Protein AF-A0A920QDS4-F1 (afdb_monomer_lite)

Foldseek 3Di:
DPPDPVVVVCVLLPLPNQFNLLLVLQLLLCLLQVAGLWNPSPDPDDPTDDRLCVVVSNVLSNVCSVVPNDPVVSNCCNCVDPLQVFAQDDDPVVCVVCVPCSVSPGHGDADDALLVLLLVLLVVQVLEDADPDDAAAQEDADPPLPVPDDPPDDRDHDDDSNNRYRSVRHDADQQGGGPSNVLQQDDRNVDDDPDTDGDDDVVNVVCCQDDDSSVVSHPPSHPDPPPDPDDDD

Secondary structure (DSSP, 8-state):
----HHHHHHHHT-TT-HHHHHHHHHHHHHHHHSS-SSS--S--STTPPPPSSHHHHHHHHHHHHHTTT-HHHHHHHHHTSTTTTS-----HHHHHH-TT-TT--S----PPPHHHHHHHHHHHTT--B---SS--B-----TTTTGGG-SS-------GGGGGB-GGGB---SS---HHHHHTTPPPTTS--SS------HHHHHHHHSSSHHHHT-TTTS-----------

Sequence (233 aa):
MKMNRLALAHWLVDRRHPLTARVVVNRLWEQVFGLGIVESSENLGVQTDWPSHPELLDWLAVGFVEHGWNIKRLLKKMVMSATYRQTASVDSDRLIRDPKNQLLSRGPRVRLPAEMIRDQALAVSGLLVEKIGGPSMWVYQPAGLWKEGEKRGTFVQDHGEKLYRRSLYSRIRRTVAHPSMLLFDTPSREVCVVKRSQTNTPLQAFGINERSDICRSGKEVCGTNDGQWGDAG

Structure (mmCIF, N/CA/C/O backbone):
data_AF-A0A920QDS4-F1
#
_entry.id   AF-A0A920QDS4-F1
#
loop_
_atom_site.group_PDB
_atom_site.id
_atom_site.type_symbol
_atom_site.label_atom_id
_atom_site.label_alt_id
_atom_site.label_comp_id
_atom_site.label_asym_id
_atom_site.label_entity_id
_atom_site.label_seq_id
_atom_site.pdbx_PDB_ins_code
_atom_site.Cartn_x
_atom_site.Cartn_y
_atom_site.Cartn_z
_atom_site.occupancy
_atom_site.B_iso_or_equiv
_atom_site.auth_seq_id
_atom_site.auth_comp_id
_atom_site.auth_asym_id
_atom_site.auth_atom_id
_atom_site.pdbx_PDB_model_num
ATOM 1 N N . MET A 1 1 ? 21.615 25.688 -16.362 1.00 56.91 1 MET A N 1
ATOM 2 C CA . MET A 1 1 ? 20.316 25.677 -15.648 1.00 56.91 1 MET A CA 1
ATOM 3 C C . MET A 1 1 ? 20.573 26.101 -14.208 1.00 56.91 1 MET A C 1
ATOM 5 O O . MET A 1 1 ? 21.507 25.579 -13.613 1.00 56.91 1 MET A O 1
ATOM 9 N N . LYS A 1 2 ? 19.845 27.083 -13.663 1.00 71.88 2 LYS A N 1
ATOM 10 C CA . LYS A 1 2 ? 20.062 27.533 -12.276 1.00 71.88 2 LYS A CA 1
ATOM 11 C C . LYS A 1 2 ? 19.604 26.413 -11.335 1.00 71.88 2 LYS A C 1
ATOM 13 O O . LYS A 1 2 ? 18.468 25.964 -11.451 1.00 71.88 2 LYS A O 1
ATOM 18 N N . MET A 1 3 ? 20.488 25.936 -10.462 1.00 79.50 3 MET A N 1
ATOM 19 C CA . MET A 1 3 ? 20.246 24.764 -9.615 1.00 79.50 3 MET A CA 1
ATOM 20 C C . MET A 1 3 ? 19.286 25.121 -8.471 1.00 79.50 3 MET A C 1
ATOM 22 O O . MET A 1 3 ? 19.694 25.477 -7.371 1.00 79.50 3 MET A O 1
ATOM 26 N N . ASN A 1 4 ? 17.988 25.106 -8.770 1.00 91.06 4 ASN A N 1
ATOM 27 C CA . ASN A 1 4 ? 16.909 25.403 -7.835 1.00 91.06 4 ASN A CA 1
ATOM 28 C C . ASN A 1 4 ? 15.971 24.190 -7.683 1.00 91.06 4 ASN A C 1
ATOM 30 O O . ASN A 1 4 ? 16.036 23.227 -8.447 1.00 91.06 4 ASN A O 1
ATOM 34 N N . ARG A 1 5 ? 15.079 24.230 -6.684 1.00 89.31 5 ARG A N 1
ATOM 35 C CA . ARG A 1 5 ? 14.137 23.126 -6.404 1.00 89.31 5 ARG A CA 1
ATOM 36 C C . ARG A 1 5 ? 13.252 22.779 -7.607 1.00 89.31 5 ARG A C 1
ATOM 38 O O . ARG A 1 5 ? 12.914 21.617 -7.797 1.00 89.31 5 ARG A O 1
ATOM 45 N N . LEU A 1 6 ? 12.916 23.774 -8.428 1.00 90.00 6 LEU A N 1
ATOM 46 C CA . LEU A 1 6 ? 12.113 23.592 -9.635 1.00 90.00 6 LEU A CA 1
ATOM 47 C C . LEU A 1 6 ? 12.883 22.827 -10.725 1.00 90.00 6 LEU A C 1
ATOM 49 O O . LEU A 1 6 ? 12.334 21.917 -11.335 1.00 90.00 6 LEU A O 1
ATOM 53 N N . ALA A 1 7 ? 14.163 23.143 -10.929 1.00 89.00 7 ALA A N 1
ATOM 54 C CA . ALA A 1 7 ? 15.032 22.439 -11.866 1.00 89.00 7 ALA A CA 1
ATOM 55 C C . ALA A 1 7 ? 15.201 20.966 -11.482 1.00 89.00 7 ALA A C 1
ATOM 57 O O . ALA A 1 7 ? 15.097 20.097 -12.344 1.00 89.00 7 ALA A O 1
ATOM 58 N N . LEU A 1 8 ? 15.384 20.685 -10.187 1.00 88.19 8 LEU A N 1
ATOM 59 C CA . LEU A 1 8 ? 15.429 19.315 -9.675 1.00 88.19 8 LEU A CA 1
ATOM 60 C C . LEU A 1 8 ? 14.102 18.580 -9.905 1.00 88.19 8 LEU A C 1
ATOM 62 O O . LEU A 1 8 ? 14.112 17.434 -10.340 1.00 88.19 8 LEU A O 1
ATOM 66 N N . ALA A 1 9 ? 12.965 19.235 -9.647 1.00 87.44 9 ALA A N 1
ATOM 67 C CA . ALA A 1 9 ? 11.650 18.641 -9.872 1.00 87.44 9 ALA A CA 1
ATOM 68 C C . ALA A 1 9 ? 11.433 18.286 -11.350 1.00 87.44 9 ALA A C 1
ATOM 70 O O . ALA A 1 9 ? 11.004 17.173 -11.641 1.00 87.44 9 ALA A O 1
ATOM 71 N N . HIS A 1 10 ? 11.783 19.189 -12.273 1.00 87.06 10 HIS A N 1
ATOM 72 C CA . HIS A 1 10 ? 11.706 18.924 -13.712 1.00 87.06 10 HIS A CA 1
ATOM 73 C C . HIS A 1 10 ? 12.626 17.788 -14.147 1.00 87.06 10 HIS A C 1
ATOM 75 O O . HIS A 1 10 ? 12.189 16.929 -14.901 1.00 87.06 10 HIS A O 1
ATOM 81 N N . TRP A 1 11 ? 13.860 17.751 -13.641 1.00 88.00 11 TRP A N 1
ATOM 82 C CA . TRP A 1 11 ? 14.797 16.666 -13.924 1.00 88.00 11 TRP A CA 1
ATOM 83 C C . TRP A 1 11 ? 14.279 15.310 -13.422 1.00 88.00 11 TRP A C 1
ATOM 85 O O . TRP A 1 11 ? 14.377 14.310 -14.126 1.00 88.00 11 TRP A O 1
ATOM 95 N N . LEU A 1 12 ? 13.665 15.276 -12.236 1.00 86.19 12 LEU A N 1
ATOM 96 C CA . LEU A 1 12 ? 13.170 14.044 -11.620 1.00 86.19 12 LEU A CA 1
ATOM 97 C C . LEU A 1 12 ? 11.971 13.440 -12.367 1.00 86.19 12 LEU A C 1
ATOM 99 O O . LEU A 1 12 ? 11.804 12.223 -12.361 1.00 86.19 12 LEU A O 1
ATOM 103 N N . VAL A 1 13 ? 11.141 14.265 -13.011 1.00 85.25 13 VAL A N 1
ATOM 104 C CA . VAL A 1 13 ? 9.996 13.810 -13.828 1.00 85.25 13 VAL A CA 1
ATOM 105 C C . VAL A 1 13 ? 10.283 13.821 -15.331 1.00 85.25 13 VAL A C 1
ATOM 107 O O . VAL A 1 13 ? 9.375 13.586 -16.132 1.00 85.25 13 VAL A O 1
ATOM 110 N N . ASP A 1 14 ? 11.526 14.100 -15.727 1.00 86.06 14 ASP A N 1
ATOM 111 C CA . ASP A 1 14 ? 11.933 14.086 -17.127 1.00 86.06 14 ASP A CA 1
ATOM 112 C C . ASP A 1 14 ? 11.763 12.673 -17.701 1.00 86.06 14 ASP A C 1
ATOM 114 O O . ASP A 1 14 ? 12.062 11.671 -17.048 1.00 86.06 14 ASP A O 1
ATOM 118 N N . ARG A 1 15 ? 11.303 12.579 -18.951 1.00 81.81 15 ARG A N 1
ATOM 119 C CA . ARG A 1 15 ? 11.127 11.297 -19.649 1.00 81.81 15 ARG A CA 1
ATOM 120 C C . ARG A 1 15 ? 12.441 10.532 -19.811 1.00 81.81 15 ARG A C 1
ATOM 122 O O . ARG A 1 15 ? 12.421 9.318 -19.970 1.00 81.81 15 ARG A O 1
ATOM 129 N N . ARG A 1 16 ? 13.570 11.242 -19.789 1.00 81.69 16 ARG A N 1
ATOM 130 C CA . ARG A 1 16 ? 14.923 10.682 -19.863 1.00 81.69 16 ARG A CA 1
ATOM 131 C C . ARG A 1 16 ? 15.407 10.136 -18.522 1.00 81.69 16 ARG A C 1
ATOM 133 O O . ARG A 1 16 ? 16.431 9.460 -18.497 1.00 81.69 16 ARG A O 1
ATOM 140 N N . HIS A 1 17 ? 14.714 10.424 -17.419 1.00 84.25 17 HIS A N 1
ATOM 141 C CA . HIS A 1 17 ? 15.096 9.925 -16.107 1.00 84.25 17 HIS A CA 1
ATOM 142 C C . HIS A 1 17 ? 14.615 8.470 -15.920 1.00 84.25 17 HIS A C 1
ATOM 144 O O . HIS A 1 17 ? 13.407 8.219 -15.874 1.00 84.25 17 HIS A O 1
ATOM 150 N N . PRO A 1 18 ? 15.526 7.489 -15.770 1.00 77.81 18 PRO A N 1
ATOM 151 C CA . PRO A 1 18 ? 15.168 6.071 -15.860 1.00 77.81 18 PRO A CA 1
ATOM 152 C C . PRO A 1 18 ? 14.472 5.517 -14.607 1.00 77.81 18 PRO A C 1
ATOM 154 O O . PRO A 1 18 ? 13.777 4.507 -14.685 1.00 77.81 18 PRO A O 1
ATOM 157 N N . LEU A 1 19 ? 14.651 6.140 -13.436 1.00 86.31 19 LEU A N 1
ATOM 158 C CA . LEU A 1 19 ? 14.260 5.524 -12.160 1.00 86.31 19 LEU A CA 1
ATOM 159 C C . LEU A 1 19 ? 12.869 5.932 -11.675 1.00 86.31 19 LEU A C 1
ATOM 161 O O . LEU A 1 19 ? 12.138 5.093 -11.162 1.00 86.31 19 LEU A O 1
ATOM 165 N N . THR A 1 20 ? 12.463 7.191 -11.848 1.00 88.56 20 THR A N 1
ATOM 166 C CA . THR A 1 20 ? 11.230 7.720 -11.230 1.00 88.56 20 THR A CA 1
ATOM 167 C C . THR A 1 20 ? 9.993 6.935 -11.650 1.00 88.56 20 THR A C 1
ATOM 169 O O . THR A 1 20 ? 9.187 6.545 -10.806 1.00 88.56 20 THR A O 1
ATOM 172 N N . ALA A 1 21 ? 9.862 6.649 -12.946 1.00 90.69 21 ALA A N 1
ATOM 173 C CA . ALA A 1 21 ? 8.749 5.863 -13.460 1.00 90.69 21 ALA A CA 1
ATOM 174 C C . ALA A 1 21 ? 8.774 4.425 -12.921 1.00 90.69 21 ALA A C 1
ATOM 176 O O . ALA A 1 21 ? 7.749 3.941 -12.446 1.00 90.69 21 ALA A O 1
ATOM 177 N N . ARG A 1 22 ? 9.948 3.777 -12.910 1.00 91.75 22 ARG A N 1
ATOM 178 C CA . ARG A 1 22 ? 10.131 2.419 -12.368 1.00 91.75 22 ARG A CA 1
ATOM 179 C C . ARG A 1 22 ? 9.777 2.343 -10.882 1.00 91.75 22 ARG A C 1
ATOM 181 O O . ARG A 1 22 ? 9.069 1.428 -10.478 1.00 91.75 22 ARG A O 1
ATOM 188 N N . VAL A 1 23 ? 10.191 3.327 -10.080 1.00 90.50 23 VAL A N 1
ATOM 189 C CA . VAL A 1 23 ? 9.866 3.416 -8.643 1.00 90.50 23 VAL A CA 1
ATOM 190 C C . VAL A 1 23 ? 8.359 3.512 -8.431 1.00 90.50 23 VAL A C 1
ATOM 192 O O . VAL A 1 23 ? 7.800 2.773 -7.621 1.00 90.50 23 VAL A O 1
ATOM 195 N N . VAL A 1 24 ? 7.687 4.410 -9.157 1.00 91.50 24 VAL A N 1
ATOM 196 C CA . VAL A 1 24 ? 6.235 4.601 -9.021 1.00 91.50 24 VAL A CA 1
ATOM 197 C C . VAL A 1 24 ? 5.480 3.348 -9.461 1.00 91.50 24 VAL A C 1
ATOM 199 O O . VAL A 1 24 ? 4.584 2.899 -8.748 1.00 91.50 24 VAL A O 1
ATOM 202 N N . VAL A 1 25 ? 5.866 2.751 -10.590 1.00 93.94 25 VAL A N 1
ATOM 203 C CA . VAL A 1 25 ? 5.278 1.500 -11.082 1.00 93.94 25 VAL A CA 1
ATOM 204 C C . VAL A 1 25 ? 5.477 0.369 -10.079 1.00 93.94 25 VAL A C 1
ATOM 206 O O . VAL A 1 25 ? 4.504 -0.309 -9.769 1.00 93.94 25 VAL A O 1
ATOM 209 N N . ASN A 1 26 ? 6.684 0.191 -9.532 1.00 93.62 26 ASN A N 1
ATOM 210 C CA . ASN A 1 26 ? 6.965 -0.871 -8.565 1.00 93.62 26 ASN A CA 1
ATOM 211 C C . ASN A 1 26 ? 6.133 -0.714 -7.286 1.00 93.62 26 ASN A C 1
ATOM 213 O O . ASN A 1 26 ? 5.580 -1.691 -6.794 1.00 93.62 26 ASN A O 1
ATOM 217 N N . ARG A 1 27 ? 5.972 0.519 -6.786 1.00 91.25 27 ARG A N 1
ATOM 218 C CA . ARG A 1 27 ? 5.131 0.802 -5.609 1.00 91.25 27 ARG A CA 1
ATOM 219 C C . ARG A 1 27 ? 3.654 0.518 -5.864 1.00 91.25 27 ARG A C 1
ATOM 221 O O . ARG A 1 27 ? 2.994 -0.072 -5.018 1.00 91.25 27 ARG A O 1
ATOM 228 N N . LEU A 1 28 ? 3.130 0.929 -7.019 1.00 92.88 28 LEU A N 1
ATOM 229 C CA . LEU A 1 28 ? 1.740 0.640 -7.389 1.00 92.88 28 LEU A CA 1
ATOM 230 C C . LEU A 1 28 ? 1.527 -0.861 -7.612 1.00 92.88 28 LEU A C 1
ATOM 232 O O . LEU A 1 28 ? 0.497 -1.398 -7.219 1.00 92.88 28 LEU A O 1
ATOM 236 N N . TRP A 1 29 ? 2.513 -1.541 -8.196 1.00 93.50 29 TRP A N 1
ATOM 237 C CA . TRP A 1 29 ? 2.497 -2.987 -8.360 1.00 93.50 29 TRP A CA 1
ATOM 238 C C . TRP A 1 29 ? 2.474 -3.702 -7.007 1.00 93.50 29 TRP A C 1
ATOM 240 O O . TRP A 1 29 ? 1.603 -4.537 -6.786 1.00 93.50 29 TRP A O 1
ATOM 250 N N . GLU A 1 30 ? 3.352 -3.327 -6.073 1.00 91.31 30 GLU A N 1
ATOM 251 C CA . GLU A 1 30 ? 3.376 -3.865 -4.706 1.00 91.31 30 GLU A CA 1
ATOM 252 C C . GLU A 1 30 ? 2.034 -3.652 -3.991 1.00 91.31 30 GLU A C 1
ATOM 254 O O . GLU A 1 30 ? 1.541 -4.555 -3.328 1.00 91.31 30 GLU A O 1
ATOM 259 N N . GLN A 1 31 ? 1.381 -2.502 -4.174 1.00 89.62 31 GLN A N 1
ATOM 260 C CA . GLN A 1 31 ? 0.059 -2.249 -3.586 1.00 89.62 31 GLN A CA 1
ATOM 261 C C . GLN A 1 31 ? -1.047 -3.156 -4.145 1.00 89.62 31 GLN A C 1
ATOM 263 O O . GLN A 1 31 ? -1.989 -3.476 -3.424 1.00 89.62 31 GLN A O 1
ATOM 268 N N . VAL A 1 32 ? -0.957 -3.546 -5.419 1.00 91.12 32 VAL A N 1
ATOM 269 C CA . VAL A 1 32 ? -1.974 -4.364 -6.100 1.00 91.12 32 VAL A CA 1
ATOM 270 C C . VAL A 1 32 ? -1.713 -5.860 -5.912 1.00 91.12 32 VAL A C 1
ATOM 272 O O . VAL A 1 32 ? -2.652 -6.621 -5.686 1.00 91.12 32 VAL A O 1
ATOM 275 N N . PHE A 1 33 ? -0.452 -6.286 -5.997 1.00 90.56 33 PHE A N 1
ATOM 276 C CA . PHE A 1 33 ? -0.050 -7.694 -5.963 1.00 90.56 33 PHE A CA 1
ATOM 277 C C . PHE A 1 33 ? 0.530 -8.145 -4.612 1.00 90.56 33 PHE A C 1
ATOM 279 O O . PHE A 1 33 ? 0.692 -9.343 -4.392 1.00 90.56 33 PHE A O 1
ATOM 286 N N . GLY A 1 34 ? 0.832 -7.216 -3.700 1.00 87.88 34 GLY A N 1
ATOM 287 C CA . GLY A 1 34 ? 1.431 -7.461 -2.378 1.00 87.88 34 GLY A CA 1
ATOM 288 C C . GLY A 1 34 ? 2.949 -7.487 -2.367 1.00 87.88 34 GLY A C 1
ATOM 289 O O . GLY A 1 34 ? 3.568 -7.096 -1.381 1.00 87.88 34 GLY A O 1
ATOM 290 N N . LEU A 1 35 ? 3.542 -7.933 -3.471 1.00 89.06 35 LEU A N 1
ATOM 291 C CA . LEU A 1 35 ? 4.980 -7.982 -3.665 1.00 89.06 35 LEU A CA 1
ATOM 292 C C . LEU A 1 35 ? 5.348 -7.153 -4.893 1.00 89.06 35 LEU A C 1
ATOM 294 O O . LEU A 1 35 ? 4.737 -7.303 -5.951 1.00 89.06 35 LEU A O 1
ATOM 298 N N . GLY A 1 36 ? 6.327 -6.261 -4.740 1.00 89.44 36 GLY A N 1
ATOM 299 C CA . GLY A 1 36 ? 6.892 -5.506 -5.855 1.00 89.44 36 GLY A CA 1
ATOM 300 C C . GLY A 1 36 ? 7.599 -6.421 -6.858 1.00 89.44 36 GLY A C 1
ATOM 301 O O . GLY A 1 36 ? 8.052 -7.508 -6.510 1.00 89.44 36 GLY A O 1
ATOM 302 N N . ILE A 1 37 ? 7.736 -5.961 -8.104 1.00 90.44 37 ILE A N 1
ATOM 303 C CA . ILE A 1 37 ? 8.597 -6.621 -9.103 1.00 90.44 37 ILE A CA 1
ATOM 304 C C . ILE A 1 37 ? 10.050 -6.632 -8.603 1.00 90.44 37 ILE A C 1
ATOM 306 O O . ILE A 1 37 ? 10.768 -7.613 -8.803 1.00 90.44 37 ILE A O 1
ATOM 310 N N . VAL A 1 38 ? 10.442 -5.549 -7.927 1.00 89.81 38 VAL A N 1
ATOM 311 C CA . VAL A 1 38 ? 11.626 -5.444 -7.069 1.00 89.81 38 VAL A CA 1
ATOM 312 C C . VAL A 1 38 ? 11.146 -5.481 -5.616 1.00 89.81 38 VAL A C 1
ATOM 314 O O . VAL A 1 38 ? 10.325 -4.644 -5.227 1.00 89.81 38 VAL A O 1
ATOM 317 N N . GLU A 1 39 ? 11.635 -6.438 -4.823 1.00 83.38 39 GLU A N 1
ATOM 318 C CA . GLU A 1 39 ? 11.175 -6.674 -3.439 1.00 83.38 39 GLU A CA 1
ATOM 319 C C . GLU A 1 39 ? 11.493 -5.489 -2.505 1.00 83.38 39 GLU A C 1
ATOM 321 O O . GLU A 1 39 ? 10.684 -5.130 -1.642 1.00 83.38 39 GLU A O 1
ATOM 326 N N . SER A 1 40 ? 12.632 -4.830 -2.725 1.00 81.06 40 SER A N 1
ATOM 327 C CA . SER A 1 40 ? 13.094 -3.646 -1.998 1.00 81.06 40 SER A CA 1
ATOM 328 C C . SER A 1 40 ? 12.533 -2.343 -2.593 1.00 81.06 40 SER A C 1
ATOM 330 O O . SER A 1 40 ? 13.173 -1.650 -3.382 1.00 81.06 40 SER A O 1
ATOM 332 N N . SER A 1 41 ? 11.321 -1.954 -2.180 1.00 75.50 41 SER A N 1
ATOM 333 C CA . SER A 1 41 ? 10.676 -0.698 -2.617 1.00 75.50 41 SER A CA 1
ATOM 334 C C . SER A 1 41 ? 11.211 0.580 -1.952 1.00 75.50 41 SER A C 1
ATOM 336 O O . SER A 1 41 ? 10.875 1.694 -2.383 1.00 75.50 41 SER A O 1
ATOM 338 N N . GLU A 1 42 ? 12.051 0.440 -0.924 1.00 74.19 42 GLU A N 1
ATOM 339 C CA . GLU A 1 42 ? 12.600 1.556 -0.144 1.00 74.19 42 GLU A CA 1
ATOM 340 C C . GLU A 1 42 ? 13.797 2.229 -0.821 1.00 74.19 42 GLU A C 1
ATOM 342 O O . GLU A 1 42 ? 13.930 3.450 -0.739 1.00 74.19 42 GLU A O 1
ATOM 347 N N . ASN A 1 43 ? 14.626 1.464 -1.535 1.00 69.81 43 ASN A N 1
ATOM 348 C CA . ASN A 1 43 ? 15.864 1.962 -2.129 1.00 69.81 43 ASN A CA 1
ATOM 349 C C . ASN A 1 43 ? 16.049 1.447 -3.559 1.00 69.81 43 ASN A C 1
ATOM 351 O O . ASN A 1 43 ? 16.926 0.630 -3.801 1.00 69.81 43 ASN A O 1
ATOM 355 N N . LEU A 1 44 ? 15.222 1.919 -4.504 1.00 70.00 44 LEU A N 1
ATOM 356 C CA . LEU A 1 44 ? 15.361 1.552 -5.916 1.00 70.00 44 LEU A CA 1
ATOM 357 C C . LEU A 1 44 ? 16.597 2.214 -6.552 1.00 70.00 44 LEU A C 1
ATOM 359 O O . LEU A 1 44 ? 16.622 3.435 -6.708 1.00 70.00 44 LEU A O 1
ATOM 363 N N . GLY A 1 45 ? 17.604 1.425 -6.943 1.00 69.25 45 GLY A N 1
ATOM 364 C CA . GLY A 1 45 ? 18.859 1.937 -7.492 1.00 69.25 45 GLY A CA 1
ATOM 365 C C . GLY A 1 45 ? 20.051 1.010 -7.250 1.00 69.25 45 GLY A C 1
ATOM 366 O O . GLY A 1 45 ? 20.073 -0.120 -7.715 1.00 69.25 45 GLY A O 1
ATOM 367 N N . VAL A 1 46 ? 21.074 1.516 -6.558 1.00 60.72 46 VAL A N 1
ATOM 368 C CA . VAL A 1 46 ? 22.400 0.871 -6.459 1.00 60.72 46 VAL A CA 1
ATOM 369 C C . VAL A 1 46 ? 22.409 -0.363 -5.541 1.00 60.72 46 VAL A C 1
ATOM 371 O O . VAL A 1 46 ? 23.277 -1.216 -5.680 1.00 60.72 46 VAL A O 1
ATOM 374 N N . GLN A 1 47 ? 21.452 -0.473 -4.614 1.00 66.94 47 GLN A N 1
ATOM 375 C CA . GLN A 1 47 ? 21.388 -1.545 -3.608 1.00 66.94 47 GLN A CA 1
ATOM 376 C C . GLN A 1 47 ? 20.067 -2.328 -3.660 1.00 66.94 47 GLN A C 1
ATOM 378 O O . GLN A 1 47 ? 19.577 -2.781 -2.628 1.00 66.94 47 GLN A O 1
ATOM 383 N N . THR A 1 48 ? 19.458 -2.459 -4.840 1.00 72.38 48 THR A N 1
ATOM 384 C CA . THR A 1 48 ? 18.261 -3.296 -4.994 1.00 72.38 48 THR A CA 1
ATOM 385 C C . THR A 1 48 ? 18.582 -4.722 -5.349 1.00 72.38 48 THR A C 1
ATOM 387 O O . THR A 1 48 ? 19.509 -4.995 -6.111 1.00 72.38 48 THR A O 1
ATOM 390 N N . ASP A 1 49 ? 17.681 -5.596 -4.927 1.00 76.81 49 ASP A N 1
ATOM 391 C CA . ASP A 1 49 ? 17.525 -6.908 -5.529 1.00 76.81 49 ASP A CA 1
ATOM 392 C C . ASP A 1 49 ? 17.233 -6.785 -7.027 1.00 76.81 49 ASP A C 1
ATOM 394 O O . ASP A 1 49 ? 16.625 -5.815 -7.500 1.00 76.81 49 ASP A O 1
ATOM 398 N N . TRP A 1 50 ? 17.648 -7.796 -7.782 1.00 81.50 50 TRP A N 1
ATOM 399 C CA . TRP A 1 50 ? 17.325 -7.859 -9.197 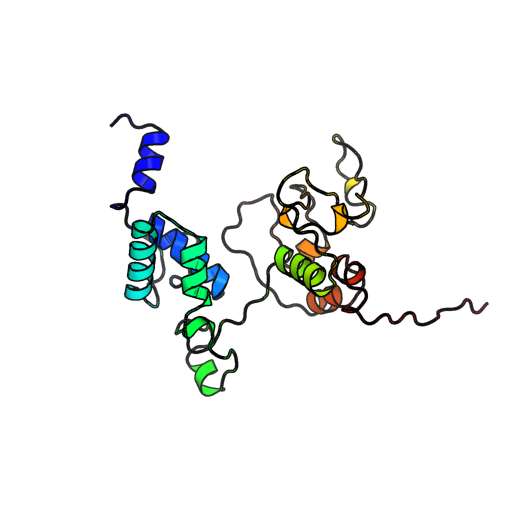1.00 81.50 50 TRP A CA 1
ATOM 400 C C . TRP A 1 50 ? 15.803 -7.952 -9.386 1.00 81.50 50 TRP A C 1
ATOM 402 O O . TRP A 1 50 ? 15.142 -8.715 -8.675 1.00 81.50 50 TRP A O 1
ATOM 412 N N . PRO A 1 51 ? 15.221 -7.186 -10.329 1.00 86.25 51 PRO A N 1
ATOM 413 C CA . PRO A 1 51 ? 13.806 -7.306 -10.642 1.00 86.25 51 PRO A CA 1
ATOM 414 C C . PRO A 1 51 ? 13.502 -8.730 -11.102 1.00 86.25 51 PRO A C 1
ATOM 416 O O . PRO A 1 51 ? 14.188 -9.261 -11.972 1.00 86.25 51 PRO A O 1
ATOM 419 N N . SER A 1 52 ? 12.428 -9.313 -10.573 1.00 88.12 52 SER A N 1
ATOM 420 C CA . SER A 1 52 ? 11.943 -10.628 -11.016 1.00 88.12 52 SER A CA 1
ATOM 421 C C . SER A 1 52 ? 11.626 -10.645 -12.517 1.00 88.12 52 SER A C 1
ATOM 423 O O . SER A 1 52 ? 11.947 -11.600 -13.216 1.00 88.12 52 SER A O 1
ATOM 425 N N . HIS A 1 53 ? 11.030 -9.559 -13.019 1.00 92.38 53 HIS A N 1
ATOM 426 C CA . HIS A 1 53 ? 10.614 -9.398 -14.412 1.00 92.38 53 HIS A CA 1
ATOM 427 C C . HIS A 1 53 ? 11.051 -8.016 -14.942 1.00 92.38 53 HIS A C 1
ATOM 429 O O . HIS A 1 53 ? 10.246 -7.076 -14.941 1.00 92.38 53 HIS A O 1
ATOM 435 N N . PRO A 1 54 ? 12.318 -7.848 -15.375 1.00 91.06 54 PRO A N 1
ATOM 436 C CA . PRO A 1 54 ? 12.859 -6.550 -15.795 1.00 91.06 54 PRO A CA 1
ATOM 437 C C . PRO A 1 54 ? 12.113 -5.953 -16.993 1.00 91.06 54 PRO A C 1
ATOM 439 O O . PRO A 1 54 ? 11.738 -4.782 -16.967 1.00 91.06 54 PRO A O 1
ATOM 442 N N . GLU A 1 55 ? 11.825 -6.767 -18.010 1.00 92.69 55 GLU A N 1
ATOM 443 C CA . GLU A 1 55 ? 11.142 -6.315 -19.230 1.00 92.69 55 GLU A CA 1
ATOM 444 C C . GLU A 1 55 ? 9.721 -5.814 -18.946 1.00 92.69 55 GLU A C 1
ATOM 446 O O . GLU A 1 55 ? 9.277 -4.814 -19.511 1.00 92.69 55 GLU A O 1
ATOM 451 N N . LEU A 1 56 ? 9.014 -6.467 -18.017 1.00 93.25 56 LEU A N 1
ATOM 452 C CA . LEU A 1 56 ? 7.679 -6.050 -17.592 1.00 93.25 56 LEU A CA 1
ATOM 453 C C . LEU A 1 56 ? 7.720 -4.692 -16.883 1.00 93.25 56 LEU A C 1
ATOM 455 O O . LEU A 1 56 ? 6.879 -3.829 -17.153 1.00 93.25 56 LEU A O 1
ATOM 459 N N . LEU A 1 57 ? 8.685 -4.503 -15.979 1.00 92.56 57 LEU A N 1
ATOM 460 C CA . LEU A 1 57 ? 8.867 -3.239 -15.268 1.00 92.56 57 LEU A CA 1
ATOM 461 C C . LEU A 1 57 ? 9.153 -2.100 -16.250 1.00 92.56 57 LEU A C 1
ATOM 463 O O . LEU A 1 57 ? 8.539 -1.037 -16.146 1.00 92.56 57 LEU A O 1
ATOM 467 N N . ASP A 1 58 ? 10.029 -2.340 -17.221 1.00 91.88 58 ASP A N 1
ATOM 468 C CA . ASP A 1 58 ? 10.392 -1.358 -18.241 1.00 91.88 58 ASP A CA 1
ATOM 469 C C . ASP A 1 58 ? 9.216 -1.012 -19.145 1.00 91.88 58 ASP A C 1
ATOM 471 O O . ASP A 1 58 ? 8.912 0.165 -19.345 1.00 91.88 58 ASP A O 1
ATOM 475 N N . TRP A 1 59 ? 8.475 -2.016 -19.605 1.00 94.00 59 TRP A N 1
ATOM 476 C CA . TRP A 1 59 ? 7.286 -1.802 -20.422 1.00 94.00 59 TRP A CA 1
ATOM 477 C C . TRP A 1 59 ? 6.198 -1.003 -19.689 1.00 94.00 59 TRP A C 1
ATOM 479 O O . TRP A 1 59 ? 5.571 -0.105 -20.264 1.00 94.00 59 TRP A O 1
ATOM 489 N N . LEU A 1 60 ? 5.971 -1.287 -18.403 1.00 93.94 60 LEU A N 1
ATOM 490 C CA . LEU A 1 60 ? 5.029 -0.524 -17.583 1.00 93.94 60 LEU A CA 1
ATOM 491 C C . LEU A 1 60 ? 5.528 0.902 -17.312 1.00 93.94 60 LEU A C 1
ATOM 493 O O . LEU A 1 60 ? 4.721 1.832 -17.360 1.00 93.94 60 LEU A O 1
ATOM 497 N N 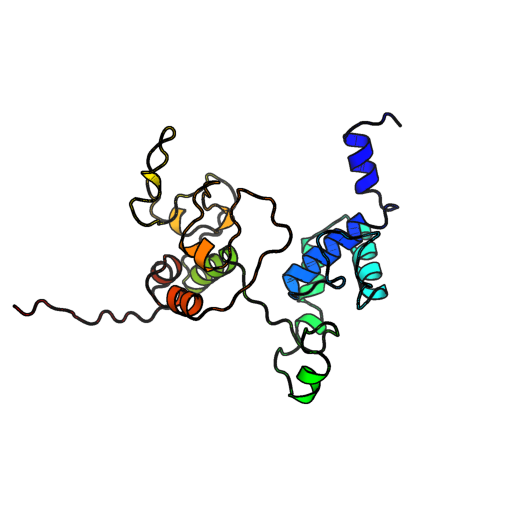. ALA A 1 61 ? 6.825 1.089 -17.057 1.00 92.75 61 ALA A N 1
ATOM 498 C CA . ALA A 1 61 ? 7.430 2.394 -16.792 1.00 92.75 61 ALA A CA 1
ATOM 499 C C . ALA A 1 61 ? 7.389 3.309 -18.021 1.00 92.75 61 ALA A C 1
ATOM 501 O O . ALA A 1 61 ? 6.915 4.443 -17.915 1.00 92.75 61 ALA A O 1
ATOM 502 N N . VAL A 1 62 ? 7.794 2.810 -19.192 1.00 92.56 62 VAL A N 1
ATOM 503 C CA . VAL A 1 62 ? 7.710 3.547 -20.463 1.00 92.56 62 VAL A CA 1
ATOM 504 C C . VAL A 1 62 ? 6.258 3.914 -20.756 1.00 92.56 62 VAL A C 1
ATOM 506 O O . VAL A 1 62 ? 5.937 5.091 -20.931 1.00 92.56 62 VAL A O 1
ATOM 509 N N . GLY A 1 63 ? 5.346 2.940 -20.672 1.00 91.88 63 GLY A N 1
ATOM 510 C CA . GLY A 1 63 ? 3.923 3.188 -20.878 1.00 91.88 63 GLY A CA 1
ATOM 511 C C . GLY A 1 63 ? 3.336 4.199 -19.886 1.00 91.88 63 GLY A C 1
ATOM 512 O O . GLY A 1 63 ? 2.439 4.959 -20.242 1.00 91.88 63 GLY A O 1
ATOM 513 N N . PHE A 1 64 ? 3.818 4.259 -18.646 1.00 93.06 64 PHE A N 1
ATOM 514 C CA . PHE A 1 64 ? 3.347 5.240 -17.668 1.00 93.06 64 PHE A CA 1
ATOM 515 C C . PHE A 1 64 ? 3.752 6.676 -18.040 1.00 93.06 64 PHE A C 1
ATOM 517 O O . PHE A 1 64 ? 2.929 7.592 -17.956 1.00 93.06 64 PHE A O 1
ATOM 524 N N . VAL A 1 65 ? 4.982 6.864 -18.523 1.00 92.19 65 VAL A N 1
ATOM 525 C CA . VAL A 1 65 ? 5.525 8.163 -18.960 1.00 92.19 65 VAL A CA 1
ATOM 526 C C . VAL A 1 65 ? 4.910 8.633 -20.284 1.00 92.19 65 VAL A C 1
ATOM 528 O O . VAL A 1 65 ? 4.617 9.822 -20.461 1.00 92.19 65 VAL A O 1
ATOM 531 N N . GLU A 1 66 ? 4.683 7.720 -21.227 1.00 91.81 66 GLU A N 1
ATOM 532 C CA . GLU A 1 66 ? 4.040 8.022 -22.513 1.00 91.81 66 GLU A CA 1
ATOM 533 C C . GLU A 1 66 ? 2.614 8.543 -22.330 1.00 91.81 66 GLU A C 1
ATOM 535 O O . GLU A 1 66 ? 2.214 9.501 -22.987 1.00 91.81 66 GLU A O 1
ATOM 540 N N . HIS A 1 67 ? 1.881 7.986 -21.364 1.00 92.38 67 HIS A N 1
ATOM 541 C CA . HIS A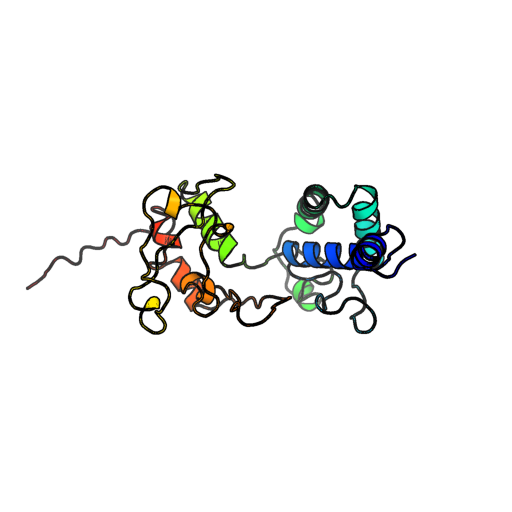 1 67 ? 0.495 8.353 -21.071 1.00 92.38 67 HIS A CA 1
ATOM 542 C C . HIS A 1 67 ? 0.355 9.453 -20.010 1.00 92.38 67 HIS A C 1
ATOM 544 O O . HIS A 1 67 ? -0.687 9.557 -19.358 1.00 92.38 67 HIS A O 1
ATOM 550 N N . GLY A 1 68 ? 1.399 10.269 -19.830 1.00 90.88 68 GLY A N 1
ATOM 551 C CA . GLY A 1 68 ? 1.350 11.474 -19.004 1.00 90.88 68 GLY A CA 1
ATOM 552 C C . GLY A 1 68 ? 1.185 11.197 -17.511 1.00 90.88 68 GLY A C 1
ATOM 553 O O . GLY A 1 68 ? 0.468 11.933 -16.840 1.00 90.88 68 GLY A O 1
ATOM 554 N N . TRP A 1 69 ? 1.818 10.141 -16.987 1.00 91.38 69 TRP A N 1
ATOM 555 C CA . TRP A 1 69 ? 1.819 9.815 -15.553 1.00 91.38 69 TRP A CA 1
ATOM 556 C C . TRP A 1 69 ? 0.417 9.523 -14.981 1.00 91.38 69 TRP A C 1
ATOM 558 O O . TRP A 1 69 ? 0.128 9.760 -13.807 1.00 91.38 69 TRP A O 1
ATOM 568 N N . ASN A 1 70 ? -0.488 8.980 -15.804 1.00 94.62 70 ASN A N 1
ATOM 569 C CA . ASN A 1 70 ? -1.861 8.683 -15.397 1.00 94.62 70 ASN A CA 1
ATOM 570 C C . ASN A 1 70 ? -1.953 7.421 -14.515 1.00 94.62 70 ASN A C 1
ATOM 572 O O . ASN A 1 70 ? -1.994 6.289 -15.007 1.00 94.62 70 ASN A O 1
ATOM 576 N N . ILE A 1 71 ? -2.051 7.630 -13.199 1.00 94.81 71 ILE A N 1
ATOM 577 C CA . ILE A 1 71 ? -2.123 6.558 -12.191 1.00 94.81 71 ILE A CA 1
ATOM 578 C C . ILE A 1 71 ? -3.368 5.681 -12.379 1.00 94.81 71 ILE A C 1
ATOM 580 O O . ILE A 1 71 ? -3.267 4.457 -12.334 1.00 94.81 71 ILE A O 1
ATOM 584 N N . LYS A 1 72 ? -4.543 6.274 -12.636 1.00 94.88 72 LYS A N 1
ATOM 585 C CA . LYS A 1 72 ? -5.800 5.516 -12.795 1.00 94.88 72 LYS A CA 1
ATOM 586 C C . LYS A 1 72 ? -5.725 4.546 -13.971 1.00 94.88 72 LYS A C 1
ATOM 588 O O . LYS A 1 72 ? -6.195 3.416 -13.867 1.00 94.88 72 LYS A O 1
ATOM 593 N N . ARG A 1 73 ? -5.120 4.974 -15.082 1.00 95.81 73 ARG A N 1
ATOM 594 C CA . ARG A 1 73 ? -4.907 4.123 -16.256 1.00 95.81 73 ARG A CA 1
ATOM 595 C C . ARG A 1 73 ? -3.962 2.967 -15.944 1.00 95.81 73 ARG A C 1
ATOM 597 O O . ARG A 1 73 ? -4.258 1.839 -16.330 1.00 95.81 73 ARG A O 1
ATOM 604 N N . LEU A 1 74 ? -2.842 3.246 -15.277 1.00 95.62 74 LEU A N 1
ATOM 605 C CA . LEU A 1 74 ? -1.868 2.221 -14.904 1.00 95.62 74 LEU A CA 1
ATOM 606 C C . LEU A 1 74 ? -2.497 1.181 -13.970 1.00 95.62 74 LEU A C 1
ATOM 608 O O . LEU A 1 74 ? -2.414 -0.010 -14.255 1.00 95.62 74 LEU A O 1
ATOM 612 N N . LEU A 1 75 ? -3.210 1.636 -12.934 1.00 95.44 75 LEU A N 1
ATOM 613 C CA . LEU A 1 75 ? -3.970 0.763 -12.043 1.00 95.44 75 LEU A CA 1
ATOM 614 C C . LEU A 1 75 ? -4.974 -0.072 -12.834 1.00 95.44 75 LEU A C 1
ATOM 616 O O . LEU A 1 75 ? -4.904 -1.291 -12.764 1.00 95.44 75 LEU A O 1
ATOM 620 N N . LYS A 1 76 ? -5.824 0.547 -13.670 1.00 95.44 76 LYS A N 1
ATOM 621 C CA . LYS A 1 76 ? -6.775 -0.177 -14.533 1.00 95.44 76 LYS A CA 1
ATOM 622 C C . LYS A 1 76 ? -6.083 -1.276 -15.343 1.00 95.44 76 LYS A C 1
ATOM 624 O O . LYS A 1 76 ? -6.601 -2.380 -15.427 1.00 95.44 76 LYS A O 1
ATOM 629 N N . LYS A 1 77 ? -4.910 -0.999 -15.916 1.00 95.12 77 LYS A N 1
ATOM 630 C CA . LYS A 1 77 ? -4.132 -1.977 -16.689 1.00 95.12 77 LYS A CA 1
ATOM 631 C C . LYS A 1 77 ? -3.644 -3.148 -15.825 1.00 95.12 77 LYS A C 1
ATOM 633 O O . LYS A 1 77 ? -3.708 -4.284 -16.282 1.00 95.12 77 LYS A O 1
ATOM 638 N N . MET A 1 78 ? -3.208 -2.885 -14.591 1.00 94.69 78 MET A N 1
ATOM 639 C CA . MET A 1 78 ? -2.798 -3.915 -13.629 1.00 94.69 78 MET A CA 1
ATOM 640 C C . MET A 1 78 ? -3.984 -4.786 -13.187 1.00 94.69 78 MET A C 1
ATOM 642 O O . MET A 1 78 ? -3.929 -5.997 -13.370 1.00 94.69 78 MET A O 1
ATOM 646 N N . VAL A 1 79 ? -5.082 -4.201 -12.690 1.00 93.75 79 VAL A N 1
ATOM 647 C CA . VAL A 1 79 ? -6.257 -4.970 -12.209 1.00 93.75 79 VAL A CA 1
ATOM 648 C C . VAL A 1 79 ? -7.016 -5.695 -13.329 1.00 93.75 79 VAL A C 1
ATOM 650 O O . VAL A 1 79 ? -7.616 -6.736 -13.088 1.00 93.75 79 VAL A O 1
ATOM 653 N N . MET A 1 80 ? -6.976 -5.193 -14.567 1.00 95.00 80 MET A N 1
ATOM 654 C CA . MET A 1 80 ? -7.609 -5.859 -15.720 1.00 95.00 80 MET A CA 1
ATOM 655 C C . MET A 1 80 ? -6.709 -6.909 -16.391 1.00 95.00 80 MET A C 1
ATOM 657 O O . MET A 1 80 ? -7.129 -7.553 -17.356 1.00 95.00 80 MET A O 1
ATOM 661 N N . SER A 1 81 ? -5.470 -7.082 -15.924 1.00 94.44 81 SER A N 1
ATOM 662 C CA . SER A 1 81 ? -4.538 -8.062 -16.483 1.00 94.44 81 SER A CA 1
ATOM 663 C C . SER A 1 81 ? -5.033 -9.500 -16.285 1.00 94.44 81 SER A C 1
ATOM 665 O O . SER A 1 81 ? -5.869 -9.791 -15.425 1.00 94.44 81 SER A O 1
ATOM 667 N N . ALA A 1 82 ? -4.533 -10.424 -17.110 1.00 93.12 82 ALA A N 1
ATOM 668 C CA . ALA A 1 82 ? -4.793 -11.846 -16.906 1.00 93.12 82 ALA A CA 1
ATOM 669 C C . ALA A 1 82 ? -4.175 -12.333 -15.587 1.00 93.12 82 ALA A C 1
ATOM 671 O O . ALA A 1 82 ? -4.820 -13.099 -14.886 1.00 93.12 82 ALA A O 1
ATOM 672 N N . THR A 1 83 ? -2.985 -11.834 -15.224 1.00 91.94 83 THR A N 1
ATOM 673 C CA . THR A 1 83 ? -2.265 -12.201 -13.994 1.00 91.94 83 THR A CA 1
ATOM 674 C C . THR A 1 83 ? -3.027 -11.810 -12.732 1.00 91.94 83 THR A C 1
ATOM 676 O O . THR A 1 83 ? -3.156 -12.627 -11.828 1.00 91.94 83 THR A O 1
ATOM 679 N N . TYR A 1 84 ? -3.609 -10.606 -12.676 1.00 92.19 84 TYR A N 1
ATOM 680 C CA . TYR A 1 84 ? -4.416 -10.191 -11.523 1.00 92.19 84 TYR A CA 1
ATOM 681 C C . TYR A 1 84 ? -5.704 -11.011 -11.375 1.00 92.19 84 TYR A C 1
ATOM 683 O O . TYR A 1 84 ? -6.127 -11.313 -10.264 1.00 92.19 84 TYR A O 1
ATOM 691 N N . ARG A 1 85 ? -6.322 -11.394 -12.499 1.00 91.75 85 ARG A N 1
ATOM 692 C CA . ARG A 1 85 ? -7.578 -12.160 -12.525 1.00 91.75 85 ARG A CA 1
ATOM 693 C C . ARG A 1 85 ? -7.390 -13.671 -12.365 1.00 91.75 85 ARG A C 1
ATOM 695 O O . ARG A 1 85 ? -8.378 -14.401 -12.411 1.00 91.75 85 ARG A O 1
ATOM 702 N N . GLN A 1 86 ? -6.158 -14.149 -12.195 1.00 91.88 86 GLN A N 1
ATOM 703 C CA . GLN A 1 86 ? -5.912 -15.555 -11.889 1.00 91.88 86 GLN A CA 1
ATOM 704 C C . GLN A 1 86 ? -6.543 -15.939 -10.551 1.00 91.88 86 GLN A C 1
ATOM 706 O O . GLN A 1 86 ? -6.686 -15.128 -9.636 1.00 91.88 86 GLN A O 1
ATOM 711 N N . THR A 1 87 ? -6.882 -17.215 -10.409 1.00 89.44 87 THR A N 1
ATOM 712 C CA . THR A 1 87 ? -7.348 -17.755 -9.135 1.00 89.44 87 THR A CA 1
ATOM 713 C C . THR A 1 87 ? -6.211 -17.731 -8.111 1.00 89.44 87 THR A C 1
ATOM 715 O O . THR A 1 87 ? -5.066 -18.056 -8.422 1.00 89.44 87 THR A O 1
ATOM 718 N N . ALA A 1 88 ? -6.527 -17.379 -6.865 1.00 87.81 88 ALA A N 1
ATOM 719 C CA . ALA A 1 88 ? -5.578 -17.443 -5.749 1.00 87.81 88 ALA A CA 1
ATOM 720 C C . ALA A 1 88 ? -5.388 -18.872 -5.187 1.00 87.81 88 ALA A C 1
ATOM 722 O O . ALA A 1 88 ? -4.577 -19.076 -4.283 1.00 87.81 88 ALA A O 1
ATOM 723 N N . SER A 1 89 ? -6.156 -19.847 -5.690 1.00 87.00 89 SER A N 1
ATOM 724 C CA . SER A 1 89 ? -6.049 -21.261 -5.323 1.00 87.00 89 SER A CA 1
ATOM 725 C C . SER A 1 89 ? -4.706 -21.812 -5.785 1.00 87.00 89 SER A C 1
ATOM 727 O O . SER A 1 89 ? -4.290 -21.566 -6.919 1.00 87.00 89 SER A O 1
ATOM 729 N N . VAL A 1 90 ? -4.022 -22.529 -4.898 1.00 87.38 90 VAL A N 1
ATOM 730 C CA . VAL A 1 90 ? -2.676 -23.038 -5.147 1.00 87.38 90 VAL A CA 1
ATOM 731 C C . VAL A 1 90 ? -2.560 -24.481 -4.720 1.00 87.38 90 VAL A C 1
ATOM 733 O O . VAL A 1 90 ? -2.968 -24.850 -3.625 1.00 87.38 90 VAL A O 1
ATOM 736 N N . ASP A 1 91 ? -1.960 -25.248 -5.619 1.00 88.88 91 ASP A N 1
ATOM 737 C CA . ASP A 1 91 ? -1.562 -26.630 -5.419 1.00 88.88 91 ASP A CA 1
ATOM 738 C C . ASP A 1 91 ? -0.249 -26.722 -4.621 1.00 88.88 91 ASP A C 1
ATOM 740 O O . ASP A 1 91 ? 0.577 -25.800 -4.675 1.00 88.88 91 ASP A O 1
ATOM 744 N N . SER A 1 92 ? -0.027 -27.826 -3.905 1.00 89.94 92 SER A N 1
ATOM 745 C CA . SER A 1 92 ? 1.153 -28.018 -3.046 1.00 89.94 92 SER A CA 1
ATOM 746 C C . SER A 1 92 ? 2.458 -27.835 -3.817 1.00 89.94 92 SER A C 1
ATOM 748 O O . SER A 1 92 ? 3.368 -27.152 -3.347 1.00 89.94 92 SER A O 1
ATOM 750 N N . ASP A 1 93 ? 2.518 -28.347 -5.043 1.00 89.94 93 ASP A N 1
ATOM 751 C CA . ASP A 1 93 ? 3.716 -28.289 -5.882 1.00 89.94 93 ASP A CA 1
ATOM 752 C C . ASP A 1 93 ? 4.060 -26.857 -6.300 1.00 89.94 93 ASP A C 1
ATOM 754 O O . ASP A 1 93 ? 5.227 -26.458 -6.322 1.00 89.94 93 ASP A O 1
ATOM 758 N N . ARG A 1 94 ? 3.039 -26.046 -6.600 1.00 86.12 94 ARG A N 1
ATOM 759 C CA . ARG A 1 94 ? 3.223 -24.626 -6.929 1.00 86.12 94 ARG A CA 1
ATOM 760 C C . ARG A 1 94 ? 3.639 -23.826 -5.701 1.00 86.12 94 ARG A C 1
ATOM 762 O O . ARG A 1 94 ? 4.466 -22.930 -5.829 1.00 86.12 94 ARG A O 1
ATOM 769 N N . LEU A 1 95 ? 3.115 -24.166 -4.522 1.00 88.88 95 LEU A N 1
ATOM 770 C CA . LEU A 1 95 ? 3.486 -23.506 -3.270 1.00 88.88 95 LEU A CA 1
ATOM 771 C C . LEU A 1 95 ? 4.954 -23.745 -2.903 1.00 88.88 95 LEU A C 1
ATOM 773 O O . LEU A 1 95 ? 5.609 -22.827 -2.420 1.00 88.88 95 LEU A O 1
ATOM 777 N N . ILE A 1 96 ? 5.469 -24.952 -3.152 1.00 90.56 96 ILE A N 1
ATOM 778 C CA . ILE A 1 96 ? 6.879 -25.290 -2.915 1.00 90.56 96 ILE A CA 1
ATOM 779 C C . ILE A 1 96 ? 7.789 -24.512 -3.873 1.00 90.56 96 ILE A C 1
ATOM 781 O O . ILE A 1 96 ? 8.832 -24.010 -3.461 1.00 90.56 96 ILE A O 1
ATOM 785 N N . ARG A 1 97 ? 7.395 -24.391 -5.147 1.00 89.12 97 ARG A N 1
ATOM 786 C CA . ARG A 1 97 ? 8.194 -23.702 -6.175 1.00 89.12 97 ARG A CA 1
ATOM 787 C C . ARG A 1 97 ? 8.175 -22.181 -6.039 1.00 89.12 97 ARG A C 1
ATOM 789 O O . ARG A 1 97 ? 9.183 -21.544 -6.318 1.00 89.12 97 ARG A O 1
ATOM 796 N N . ASP A 1 98 ? 7.044 -21.606 -5.643 1.00 89.12 98 ASP A N 1
ATOM 797 C CA . ASP A 1 98 ? 6.860 -20.158 -5.543 1.00 89.12 98 ASP A CA 1
ATOM 798 C C . ASP A 1 98 ? 6.065 -19.770 -4.280 1.00 89.12 98 ASP A C 1
ATOM 800 O O . ASP A 1 98 ? 4.898 -19.355 -4.346 1.00 89.12 98 ASP A O 1
ATOM 804 N N . PRO A 1 99 ? 6.682 -19.886 -3.089 1.00 87.44 99 PRO A N 1
ATOM 805 C CA . PRO A 1 99 ? 5.993 -19.613 -1.831 1.00 87.44 99 PRO A CA 1
ATOM 806 C C . PRO A 1 99 ? 5.562 -18.144 -1.720 1.00 87.44 99 PRO A C 1
ATOM 808 O O . PRO A 1 99 ? 4.462 -17.855 -1.242 1.00 87.44 99 PRO A O 1
ATOM 811 N N . LYS A 1 100 ? 6.394 -17.215 -2.211 1.00 86.06 100 LYS A N 1
ATOM 812 C CA . LYS A 1 100 ? 6.171 -15.760 -2.143 1.00 86.06 100 LYS A CA 1
ATOM 813 C C . LYS A 1 100 ? 5.313 -15.195 -3.286 1.00 86.06 100 LYS A C 1
ATOM 815 O O . LYS A 1 100 ? 4.982 -14.014 -3.243 1.00 86.06 100 LYS A O 1
ATOM 820 N N . ASN A 1 101 ? 4.929 -16.003 -4.274 1.00 88.94 101 ASN A N 1
ATOM 821 C CA . ASN A 1 101 ? 4.276 -15.550 -5.509 1.00 88.94 101 ASN A CA 1
ATOM 822 C C . ASN A 1 101 ? 5.120 -14.559 -6.347 1.00 88.94 101 ASN A C 1
ATOM 824 O O . ASN A 1 101 ? 4.575 -13.652 -6.977 1.00 88.94 101 ASN A O 1
ATOM 828 N N . GLN A 1 102 ? 6.449 -14.705 -6.339 1.00 87.50 102 GLN A N 1
ATOM 829 C CA . GLN A 1 102 ? 7.375 -13.875 -7.124 1.00 87.50 102 GLN A CA 1
ATOM 830 C C . GLN A 1 102 ? 7.235 -14.122 -8.630 1.00 87.50 102 GLN A C 1
ATOM 832 O O . GLN A 1 102 ? 7.405 -13.197 -9.423 1.00 87.50 102 GLN A O 1
ATOM 837 N N . LEU A 1 103 ? 6.896 -15.352 -9.024 1.00 88.44 103 LEU A N 1
ATOM 838 C CA . LEU A 1 103 ? 6.719 -15.744 -10.424 1.00 88.44 103 LEU A CA 1
ATOM 839 C C . LEU A 1 103 ? 5.297 -15.476 -10.933 1.00 88.44 103 LEU A C 1
ATOM 841 O O . LEU A 1 103 ? 4.989 -15.803 -12.076 1.00 88.44 103 LEU A O 1
ATOM 845 N N . LEU A 1 104 ? 4.430 -14.883 -10.099 1.00 89.12 104 LEU A N 1
ATOM 846 C CA . LEU A 1 104 ? 3.029 -14.591 -10.425 1.00 89.12 104 LEU A CA 1
ATOM 847 C C . LEU A 1 104 ? 2.278 -15.854 -10.885 1.00 89.12 104 LEU A C 1
ATOM 849 O O . LEU A 1 104 ? 1.497 -15.829 -11.837 1.00 89.12 104 LEU A O 1
ATOM 853 N N . SER A 1 105 ? 2.551 -16.971 -10.208 1.00 87.75 105 SER A N 1
ATOM 854 C CA . SER A 1 105 ? 1.990 -18.294 -10.503 1.00 87.75 105 SER A CA 1
ATOM 855 C C . SER A 1 105 ? 0.523 -18.449 -10.073 1.00 87.75 105 SER A C 1
ATOM 857 O O . SER A 1 105 ? -0.156 -19.392 -10.498 1.00 87.75 105 SER A O 1
ATOM 859 N N . ARG A 1 106 ? 0.043 -17.534 -9.222 1.00 89.00 106 ARG A N 1
ATOM 860 C CA . ARG A 1 106 ? -1.334 -17.433 -8.718 1.00 89.00 106 ARG A CA 1
ATOM 861 C C . ARG A 1 106 ? -1.784 -15.976 -8.608 1.00 89.00 106 ARG A C 1
ATOM 863 O O . ARG A 1 106 ? -0.968 -15.053 -8.526 1.00 89.00 106 ARG A O 1
ATOM 870 N N . GLY A 1 107 ? -3.099 -15.789 -8.494 1.00 88.88 107 GLY A N 1
ATOM 871 C CA . GLY A 1 107 ? -3.695 -14.489 -8.191 1.00 88.88 107 GLY A CA 1
ATOM 872 C C . GLY A 1 107 ? -3.219 -13.923 -6.843 1.00 88.88 107 GLY A C 1
ATOM 873 O O . GLY A 1 107 ? -2.935 -14.693 -5.914 1.00 88.88 107 GLY A O 1
ATOM 874 N N . PRO A 1 108 ? -3.123 -12.588 -6.704 1.00 89.88 108 PRO A N 1
ATOM 875 C CA . PRO A 1 108 ? -2.665 -11.966 -5.470 1.00 89.88 108 PRO A CA 1
ATOM 876 C C . PRO A 1 108 ? -3.679 -12.168 -4.341 1.00 89.88 108 PRO A C 1
ATOM 878 O O . PRO A 1 108 ? -4.875 -11.926 -4.497 1.00 89.88 108 PRO A O 1
ATOM 881 N N . ARG A 1 109 ? -3.187 -12.583 -3.173 1.00 85.38 109 ARG A N 1
ATOM 882 C CA . ARG A 1 109 ? -3.979 -12.730 -1.947 1.00 85.38 109 ARG A CA 1
ATOM 883 C C . ARG A 1 109 ? -3.329 -11.912 -0.844 1.00 85.38 109 ARG A C 1
ATOM 885 O O . ARG A 1 109 ? -2.459 -12.401 -0.131 1.00 85.38 109 ARG A O 1
ATOM 892 N N . VAL A 1 110 ? -3.748 -10.658 -0.733 1.00 85.25 110 VAL A N 1
ATOM 893 C CA . VAL A 1 110 ? -3.173 -9.683 0.200 1.00 85.25 110 VAL A CA 1
ATOM 894 C C . VAL A 1 110 ? -4.226 -9.186 1.171 1.00 85.25 110 VAL A C 1
ATOM 896 O O . VAL A 1 110 ? -5.390 -9.012 0.804 1.00 85.25 110 VAL A O 1
ATOM 899 N N . ARG A 1 111 ? -3.824 -8.957 2.422 1.00 88.50 111 ARG A N 1
ATOM 900 C CA . ARG A 1 111 ? -4.713 -8.351 3.412 1.00 88.50 111 ARG A CA 1
ATOM 901 C C . ARG A 1 111 ? -4.882 -6.873 3.079 1.00 88.50 111 ARG A C 1
ATOM 903 O O . ARG A 1 111 ? -3.903 -6.171 2.830 1.00 88.50 111 ARG A O 1
ATOM 910 N N . LEU A 1 112 ? -6.118 -6.383 3.115 1.00 89.19 112 LEU A N 1
ATOM 911 C CA . LEU A 1 112 ? -6.381 -4.961 2.931 1.00 89.19 112 LEU A CA 1
ATOM 912 C C . LEU A 1 112 ? -5.809 -4.146 4.109 1.00 89.19 112 LEU A C 1
ATOM 914 O O . LEU A 1 112 ? -5.874 -4.595 5.260 1.00 89.19 112 LEU A O 1
ATOM 918 N N . PRO A 1 113 ? -5.259 -2.943 3.866 1.00 89.88 113 PRO A N 1
ATOM 919 C CA . PRO A 1 113 ? -4.832 -2.043 4.934 1.00 89.88 113 PRO A CA 1
ATOM 920 C C . PRO A 1 113 ? -6.031 -1.583 5.772 1.00 89.88 113 PRO A C 1
ATOM 922 O O . PRO A 1 113 ? -7.175 -1.635 5.320 1.00 89.88 113 PRO A O 1
ATOM 925 N N . ALA A 1 114 ? -5.770 -1.116 6.992 1.00 88.75 114 ALA A N 1
ATOM 926 C CA . ALA A 1 114 ? -6.802 -0.757 7.966 1.00 88.75 114 ALA A CA 1
ATOM 927 C C . ALA A 1 114 ? -7.872 0.201 7.413 1.00 88.75 114 ALA A C 1
ATOM 929 O O . ALA A 1 114 ? -9.070 -0.005 7.607 1.00 88.75 114 ALA A O 1
ATOM 930 N N . GLU A 1 115 ? -7.442 1.218 6.663 1.00 88.88 115 GLU A N 1
ATOM 931 C CA . GLU A 1 115 ? -8.329 2.216 6.069 1.00 88.88 115 GLU A CA 1
ATOM 932 C C . GLU A 1 115 ? -9.260 1.596 5.017 1.00 88.88 115 GLU A C 1
ATOM 934 O O . GLU A 1 115 ? -10.431 1.961 4.937 1.00 88.88 115 GLU A O 1
ATOM 939 N N . MET A 1 116 ? -8.753 0.632 4.239 1.00 90.31 116 MET A N 1
ATOM 940 C CA . MET A 1 116 ? -9.551 -0.096 3.250 1.00 90.31 116 MET A CA 1
ATOM 941 C C . MET A 1 116 ? -10.488 -1.107 3.906 1.00 90.31 116 MET A C 1
ATOM 943 O O . MET A 1 116 ? -11.603 -1.250 3.426 1.00 90.31 116 MET A O 1
ATOM 947 N N . ILE A 1 117 ? -10.085 -1.770 4.997 1.00 89.25 117 ILE A N 1
ATOM 948 C CA . ILE A 1 117 ? -10.970 -2.678 5.750 1.00 89.25 117 ILE A CA 1
ATOM 949 C C . ILE A 1 117 ? -12.187 -1.909 6.267 1.00 89.25 117 ILE A C 1
ATOM 951 O O . ILE A 1 117 ? -13.323 -2.334 6.066 1.00 89.25 117 ILE A O 1
ATOM 955 N N . ARG A 1 118 ? -11.966 -0.745 6.888 1.00 86.94 118 ARG A N 1
ATOM 956 C CA . ARG A 1 118 ? -13.062 0.102 7.370 1.00 86.94 118 ARG A CA 1
ATOM 957 C C . ARG A 1 118 ? -13.945 0.598 6.223 1.00 86.94 118 ARG A C 1
ATOM 959 O O . ARG A 1 118 ? -15.164 0.522 6.330 1.00 86.94 118 ARG A O 1
ATOM 966 N N . ASP A 1 119 ? -13.350 1.098 5.138 1.00 89.75 119 ASP A N 1
ATOM 967 C CA . ASP A 1 119 ? -14.114 1.581 3.978 1.00 89.75 119 ASP A CA 1
ATOM 968 C C . ASP A 1 119 ? -14.907 0.450 3.305 1.00 89.75 119 ASP A C 1
ATOM 970 O O . ASP A 1 119 ? -16.038 0.672 2.882 1.00 89.75 119 ASP A O 1
ATOM 974 N N . GLN A 1 120 ? -14.355 -0.766 3.254 1.00 89.81 120 GLN A N 1
ATOM 975 C CA . GLN A 1 120 ? -15.039 -1.948 2.735 1.00 89.81 120 GLN A CA 1
ATOM 976 C C . GLN A 1 120 ? -16.230 -2.331 3.612 1.00 89.81 120 GLN A C 1
ATOM 978 O O . GLN A 1 120 ? -17.306 -2.577 3.079 1.00 89.81 120 GLN A O 1
ATOM 983 N N . ALA A 1 121 ? -16.071 -2.348 4.936 1.00 87.19 121 ALA A N 1
ATOM 984 C CA . ALA A 1 121 ? -17.177 -2.645 5.843 1.00 87.19 121 ALA A CA 1
ATOM 985 C C . ALA A 1 121 ? -18.321 -1.631 5.704 1.00 87.19 121 ALA A C 1
ATOM 987 O O . ALA A 1 121 ? -19.479 -2.026 5.617 1.00 87.19 121 ALA A O 1
ATOM 988 N N . LEU A 1 122 ? -17.989 -0.339 5.586 1.00 87.50 122 LEU A N 1
ATOM 989 C CA . LEU A 1 122 ? -18.961 0.727 5.328 1.00 87.50 122 LEU A CA 1
ATOM 990 C C . LEU A 1 122 ? -19.656 0.586 3.969 1.00 87.50 122 LEU A C 1
ATOM 992 O O . LEU A 1 122 ? -20.831 0.924 3.837 1.00 87.50 122 LEU A O 1
ATOM 996 N N . ALA A 1 123 ? -18.921 0.148 2.945 1.00 89.56 123 ALA A N 1
ATOM 997 C CA . ALA A 1 123 ? -19.469 -0.052 1.608 1.00 89.56 123 ALA A CA 1
ATOM 998 C C . ALA A 1 123 ? -20.442 -1.236 1.584 1.00 89.56 123 ALA A C 1
ATOM 1000 O O . ALA A 1 123 ? -21.540 -1.114 1.051 1.00 89.56 123 ALA A O 1
ATOM 1001 N N . VAL A 1 124 ? -20.055 -2.361 2.193 1.00 88.88 124 VAL A N 1
ATOM 1002 C CA . VAL A 1 124 ? -20.881 -3.576 2.274 1.00 88.88 124 VAL A CA 1
ATOM 1003 C C . VAL A 1 124 ? -22.148 -3.329 3.090 1.00 88.88 124 VAL A C 1
ATOM 1005 O O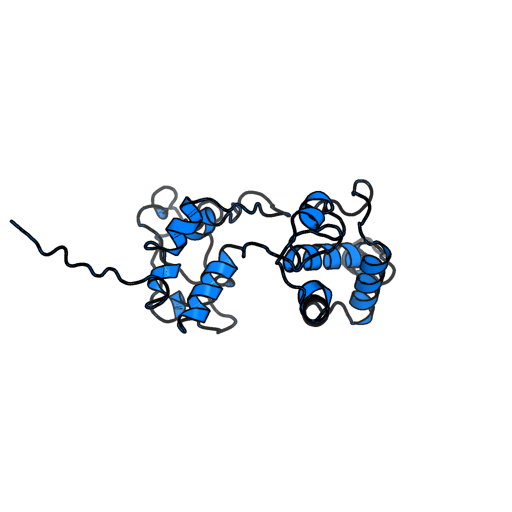 . VAL A 1 124 ? -23.197 -3.858 2.749 1.00 88.88 124 VAL A O 1
ATOM 1008 N N . SER A 1 125 ? -22.082 -2.487 4.121 1.00 84.38 125 SER A N 1
ATOM 1009 C CA . SER A 1 125 ? -23.245 -2.140 4.936 1.00 84.38 125 SER A CA 1
ATOM 1010 C C . SER A 1 125 ? -24.156 -1.059 4.352 1.00 84.38 125 SER A C 1
ATOM 1012 O O . SER A 1 125 ? -25.166 -0.716 4.966 1.00 84.38 125 SER A O 1
ATOM 1014 N N . GLY A 1 126 ? -23.788 -0.467 3.213 1.00 86.75 126 GLY A N 1
ATOM 1015 C CA . GLY A 1 126 ? -24.534 0.632 2.599 1.00 86.75 126 GLY A CA 1
ATOM 1016 C C . GLY A 1 126 ? -24.481 1.958 3.368 1.00 86.75 126 GLY A C 1
ATOM 1017 O O . GLY A 1 126 ? -25.195 2.891 3.006 1.00 86.75 126 GLY A O 1
ATOM 1018 N N . LEU A 1 127 ? -23.648 2.082 4.410 1.00 87.81 127 LEU A N 1
ATOM 1019 C CA . LEU A 1 127 ? -23.501 3.331 5.168 1.00 87.81 127 LEU A CA 1
ATOM 1020 C C . LEU A 1 127 ? -22.452 4.280 4.573 1.00 87.81 127 LEU A C 1
ATOM 1022 O O . LEU A 1 127 ? -22.397 5.444 4.971 1.00 87.81 127 LEU A O 1
ATOM 1026 N N . LEU A 1 128 ? -21.600 3.808 3.656 1.00 89.94 128 LEU A N 1
ATOM 1027 C CA . LEU A 1 128 ? -20.489 4.597 3.125 1.00 89.94 128 LEU A CA 1
ATOM 1028 C C . LEU A 1 128 ? -20.961 5.884 2.434 1.00 89.94 128 LEU A C 1
ATOM 1030 O O . LEU A 1 128 ? -21.640 5.867 1.411 1.00 89.94 128 LEU A O 1
ATOM 1034 N N . VAL A 1 129 ? -20.478 7.018 2.937 1.00 90.31 129 VAL A N 1
ATOM 1035 C CA . VAL A 1 129 ? -20.679 8.329 2.317 1.00 90.31 129 VAL A CA 1
ATOM 1036 C C . VAL A 1 129 ? -19.492 8.654 1.407 1.00 90.31 129 VAL A C 1
ATOM 1038 O O . VAL A 1 129 ? -18.391 8.972 1.874 1.00 90.31 129 VAL A O 1
ATOM 1041 N N . GLU A 1 130 ? -19.718 8.644 0.090 1.00 90.12 130 GLU A N 1
ATOM 1042 C CA . GLU A 1 130 ? -18.681 8.861 -0.938 1.00 90.12 130 GLU A CA 1
ATOM 1043 C C . GLU A 1 130 ? -18.342 10.338 -1.223 1.00 90.12 130 GLU A C 1
ATOM 1045 O O . GLU A 1 130 ? -17.636 10.664 -2.179 1.00 90.12 130 GLU A O 1
ATOM 1050 N N . LYS A 1 131 ? -18.788 11.269 -0.373 1.00 88.81 131 LYS A N 1
ATOM 1051 C CA . LYS A 1 131 ? -18.527 12.704 -0.555 1.00 88.81 131 LYS A CA 1
ATOM 1052 C C . LYS A 1 131 ? -17.027 13.017 -0.511 1.00 88.81 131 LYS A C 1
ATOM 1054 O O . LYS A 1 131 ? -16.383 12.863 0.532 1.00 88.81 131 LYS A O 1
ATOM 1059 N N . ILE A 1 132 ? -16.497 13.542 -1.616 1.00 89.50 132 ILE A N 1
ATOM 1060 C CA . ILE A 1 132 ? -15.109 14.006 -1.739 1.00 89.50 132 ILE A CA 1
ATOM 1061 C C . ILE A 1 132 ? -15.004 15.477 -1.293 1.00 89.50 132 ILE A C 1
ATOM 1063 O O . ILE A 1 132 ? -15.788 16.322 -1.713 1.00 89.50 132 ILE A O 1
ATOM 1067 N N . GLY A 1 133 ? -14.013 15.788 -0.455 1.00 87.44 133 GLY A N 1
ATOM 1068 C CA . GLY A 1 133 ? -13.675 17.140 0.019 1.00 87.44 133 GLY A CA 1
ATOM 1069 C C . GLY A 1 133 ? -14.277 17.50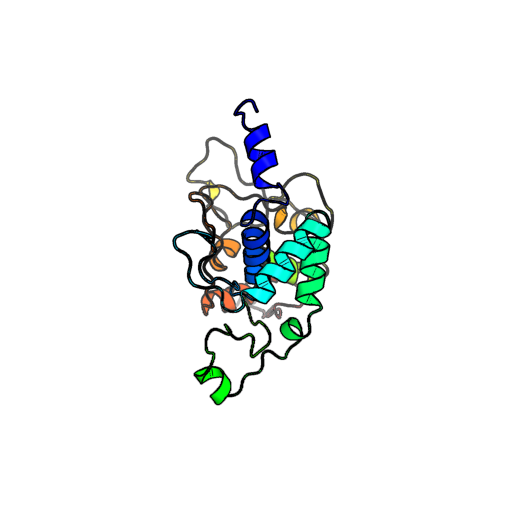3 1.384 1.00 87.44 133 GLY A C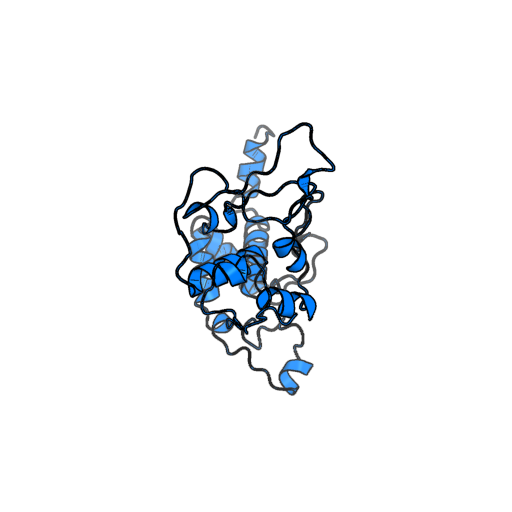 1
ATOM 1070 O O . GLY A 1 133 ? -14.986 16.714 1.992 1.00 87.44 133 GLY A O 1
ATOM 1071 N N . GLY A 1 134 ? -14.002 18.700 1.903 1.00 87.25 134 GLY A N 1
ATOM 1072 C CA . GLY A 1 134 ? -14.532 19.159 3.198 1.00 87.25 134 GLY A CA 1
ATOM 1073 C C . GLY A 1 134 ? -13.707 18.734 4.426 1.00 87.25 134 GLY A C 1
ATOM 1074 O O . GLY A 1 134 ? -12.629 18.156 4.276 1.00 87.25 134 GLY A O 1
ATOM 1075 N N . PRO A 1 135 ? -14.185 19.052 5.644 1.00 87.12 135 PRO A N 1
ATOM 1076 C CA . PRO A 1 135 ? -13.410 18.882 6.871 1.00 87.12 135 PRO A CA 1
ATOM 1077 C C . PRO A 1 135 ? -13.228 17.409 7.252 1.00 87.12 135 PRO A C 1
ATOM 1079 O O . PRO A 1 135 ? -14.059 16.555 6.925 1.00 87.12 135 PRO A O 1
ATOM 1082 N N . SER A 1 136 ? -12.138 17.140 7.974 1.00 86.88 136 SER A N 1
ATOM 1083 C CA . SER A 1 136 ? -11.894 15.851 8.622 1.00 86.88 136 SER A CA 1
ATOM 1084 C C . SER A 1 136 ? -12.940 15.554 9.694 1.00 86.88 136 SER A C 1
ATOM 1086 O O . SER A 1 136 ? -13.513 16.470 10.282 1.00 86.88 136 SER A O 1
ATOM 1088 N N . MET A 1 137 ? -13.137 14.268 9.959 1.00 85.69 137 MET A N 1
ATOM 1089 C CA . MET A 1 137 ? -14.114 13.746 10.914 1.00 85.69 137 MET A CA 1
ATOM 1090 C C . MET A 1 137 ? -13.444 13.150 12.152 1.00 85.69 137 MET A C 1
ATOM 1092 O O . MET A 1 137 ? -12.362 12.550 12.076 1.00 85.69 137 MET A O 1
ATOM 1096 N N . TRP A 1 138 ? -14.141 13.255 13.274 1.00 80.44 138 TRP A N 1
ATOM 1097 C CA . TRP A 1 138 ? -13.826 12.577 14.522 1.00 80.44 138 TRP A CA 1
ATOM 1098 C C . TRP A 1 138 ? -14.604 11.264 14.615 1.00 80.44 138 TRP A C 1
ATOM 1100 O O . TRP A 1 138 ? -15.765 11.225 15.017 1.00 80.44 138 TRP A O 1
ATOM 1110 N N . VAL A 1 139 ? -13.944 10.186 14.192 1.00 80.00 139 VAL A N 1
ATOM 1111 C CA . VAL A 1 139 ? -14.429 8.803 14.333 1.00 80.00 139 VAL A CA 1
ATOM 1112 C C . VAL A 1 139 ? -14.499 8.386 15.795 1.00 80.00 139 VAL A C 1
ATOM 1114 O O . VAL A 1 139 ? -13.737 8.903 16.605 1.00 80.00 139 VAL A O 1
ATOM 1117 N N . TYR A 1 140 ? -15.385 7.439 16.109 1.00 78.38 140 TYR A N 1
ATOM 1118 C CA . TYR A 1 140 ? -15.530 6.867 17.447 1.00 78.38 140 TYR A CA 1
ATOM 1119 C C . TYR A 1 140 ? -14.186 6.403 18.015 1.00 78.38 140 TYR A C 1
ATOM 1121 O O . TYR A 1 140 ? -13.463 5.656 17.371 1.00 78.38 140 TYR A O 1
ATOM 1129 N N . GLN A 1 141 ? -13.873 6.815 19.241 1.00 77.50 141 GLN A N 1
ATOM 1130 C CA . GLN A 1 141 ? -12.694 6.367 19.975 1.00 77.50 141 GLN A CA 1
ATOM 1131 C C . GLN A 1 141 ? -13.084 6.105 21.431 1.00 77.50 141 GLN A C 1
ATOM 1133 O O . GLN A 1 141 ? -13.943 6.815 21.962 1.00 77.50 141 GLN A O 1
ATOM 1138 N N . PRO A 1 142 ? -12.468 5.115 22.100 1.00 75.19 142 PRO A N 1
ATOM 1139 C CA . PRO A 1 142 ? -12.709 4.891 23.516 1.00 75.19 142 PRO A CA 1
ATOM 1140 C C . PRO A 1 142 ? -12.286 6.117 24.336 1.00 75.19 142 PRO A C 1
ATOM 1142 O O . PRO A 1 142 ? -11.315 6.813 24.018 1.00 75.19 142 PRO A O 1
ATOM 1145 N N . ALA A 1 143 ? -13.039 6.387 25.403 1.00 72.75 143 ALA A N 1
ATOM 1146 C CA . ALA A 1 143 ? -12.784 7.522 26.277 1.00 72.75 143 ALA A CA 1
ATOM 1147 C C . ALA A 1 143 ? -11.405 7.406 26.952 1.00 72.75 143 ALA A C 1
ATOM 1149 O O . ALA A 1 143 ? -10.946 6.316 27.277 1.00 72.75 143 ALA A O 1
ATOM 1150 N N . GLY A 1 144 ? -10.751 8.544 27.202 1.00 70.88 144 GLY A N 1
ATOM 1151 C CA . GLY A 1 144 ? -9.493 8.592 27.959 1.00 70.88 144 GLY A CA 1
ATOM 1152 C C . GLY A 1 144 ? -8.216 8.685 27.124 1.00 70.88 144 GLY A C 1
ATOM 1153 O O . GLY A 1 144 ? -7.239 9.228 27.626 1.00 70.88 144 GLY A O 1
ATOM 1154 N N . LEU A 1 145 ? -8.240 8.309 25.838 1.00 71.81 145 LEU A N 1
ATOM 1155 C CA . LEU A 1 145 ? -7.066 8.385 24.944 1.00 71.81 145 LEU A CA 1
ATOM 1156 C C . LEU A 1 145 ? -6.487 9.799 24.767 1.00 71.81 145 LEU A C 1
ATOM 1158 O O . LEU A 1 145 ? -5.337 9.968 24.372 1.00 71.81 145 LEU A O 1
ATOM 1162 N N . TRP A 1 146 ? -7.294 10.825 25.032 1.00 69.69 146 TRP A N 1
ATOM 1163 C CA . TRP A 1 146 ? -6.924 12.227 24.843 1.00 69.69 146 TRP A CA 1
ATOM 1164 C C . TRP A 1 146 ? -6.534 12.939 26.147 1.00 69.69 146 TRP A C 1
ATOM 1166 O O . TRP A 1 146 ? -6.014 14.052 26.089 1.00 69.69 146 TRP A O 1
ATOM 1176 N N . LYS A 1 147 ? -6.702 12.283 27.308 1.00 66.50 147 LYS A N 1
ATOM 1177 C CA . LYS A 1 147 ? -6.468 12.883 28.635 1.00 66.50 147 LYS A CA 1
ATOM 1178 C C . LYS A 1 147 ? -4.989 13.157 28.927 1.00 66.50 147 LYS A C 1
ATOM 1180 O O . LYS A 1 147 ? -4.674 14.159 29.554 1.00 66.50 147 LYS A O 1
ATOM 1185 N N . GLU A 1 148 ? -4.081 12.314 28.440 1.00 59.66 148 GLU A N 1
ATOM 1186 C CA . GLU A 1 148 ? -2.648 12.367 28.781 1.00 59.66 148 GLU A CA 1
ATOM 1187 C C . GLU A 1 148 ? -1.821 13.404 27.995 1.00 59.66 148 GLU A C 1
ATOM 1189 O O . GLU A 1 148 ? -0.597 13.426 28.088 1.00 59.66 148 GLU A O 1
ATOM 1194 N N . GLY A 1 149 ? -2.441 14.307 27.221 1.00 57.41 149 GLY A N 1
ATOM 1195 C CA . GLY A 1 149 ? -1.654 15.219 26.381 1.00 57.41 149 GLY A CA 1
ATOM 1196 C C . GLY A 1 149 ? -2.313 16.522 25.951 1.00 57.41 149 GLY A C 1
ATOM 1197 O O . GLY A 1 149 ? -2.039 16.971 24.832 1.00 57.41 149 GLY A O 1
ATOM 1198 N N . GLU A 1 150 ? -3.189 17.125 26.757 1.00 54.75 150 GLU A N 1
ATOM 1199 C CA . GLU A 1 150 ? -3.964 18.297 26.332 1.00 54.75 150 GLU A CA 1
ATOM 1200 C C . GLU A 1 150 ? -3.386 19.663 26.750 1.00 54.75 150 GLU A C 1
ATOM 1202 O O . GLU A 1 150 ? -3.519 20.122 27.876 1.00 54.75 150 GLU A O 1
ATOM 1207 N N . LYS A 1 151 ? -2.824 20.360 25.748 1.00 55.44 151 LYS A N 1
ATOM 1208 C CA . LYS A 1 151 ? -2.882 21.830 25.587 1.00 55.44 151 LYS A CA 1
ATOM 1209 C C . LYS A 1 151 ? -3.730 22.253 24.362 1.00 55.44 151 LYS A C 1
ATOM 1211 O O . LYS A 1 151 ? -3.730 23.422 23.999 1.00 55.44 151 LYS A O 1
ATOM 1216 N N . ARG A 1 152 ? -4.384 21.316 23.647 1.00 56.72 152 ARG A N 1
ATOM 1217 C CA . ARG A 1 152 ? -4.969 21.543 22.297 1.00 56.72 152 ARG A CA 1
ATOM 1218 C C . ARG A 1 152 ? -6.434 21.103 22.096 1.00 56.72 152 ARG A C 1
ATOM 1220 O O . ARG A 1 152 ? -6.895 21.110 20.957 1.00 56.72 152 ARG A O 1
ATOM 1227 N N . GLY A 1 153 ? -7.164 20.816 23.175 1.00 59.50 153 GLY A N 1
ATOM 1228 C CA . GLY A 1 153 ? -8.620 20.632 23.166 1.00 59.50 153 GLY A CA 1
ATOM 1229 C C . GLY A 1 153 ? -9.099 19.180 23.168 1.00 59.50 153 GLY A C 1
ATOM 1230 O O . GLY A 1 153 ? -8.404 18.293 22.673 1.00 59.50 153 GLY A O 1
ATOM 1231 N N . THR A 1 154 ? -10.303 19.002 23.716 1.00 66.38 154 THR A N 1
ATOM 1232 C CA . THR A 1 154 ? -10.945 17.722 24.034 1.00 66.38 154 THR A CA 1
ATOM 1233 C C . THR A 1 154 ? -11.523 17.037 22.803 1.00 66.38 154 THR A C 1
ATOM 1235 O O . THR A 1 154 ? -12.110 17.678 21.930 1.00 66.38 154 THR A O 1
ATOM 1238 N N . PHE A 1 155 ? -11.354 15.716 22.723 1.00 73.00 155 PHE A N 1
ATOM 1239 C CA . PHE A 1 155 ? -11.971 14.899 21.682 1.00 73.00 155 PHE A CA 1
ATOM 1240 C C . PHE A 1 155 ? -13.499 14.935 21.812 1.00 73.00 155 PHE A C 1
ATOM 1242 O O . PHE A 1 155 ? -14.057 14.480 22.811 1.00 73.00 155 PHE A O 1
ATOM 1249 N N . VAL A 1 156 ? -14.162 15.454 20.779 1.00 77.50 156 VAL A N 1
ATOM 1250 C CA . VAL A 1 156 ? -15.619 15.424 20.625 1.00 77.50 156 VAL A CA 1
ATOM 1251 C C . VAL A 1 156 ? -15.924 14.609 19.378 1.00 77.50 156 VAL A C 1
ATOM 1253 O O . VAL A 1 156 ? -15.471 14.948 18.285 1.00 77.50 156 VAL A O 1
ATOM 1256 N N . GLN A 1 157 ? -16.656 13.513 19.553 1.00 80.06 157 GLN A N 1
ATOM 1257 C CA . GLN A 1 157 ? -17.036 12.629 18.459 1.00 80.06 157 GLN A CA 1
ATOM 1258 C C . GLN A 1 157 ? -18.007 13.347 17.504 1.00 80.06 157 GLN A C 1
ATOM 1260 O O . GLN A 1 157 ? -18.939 14.014 17.947 1.00 80.06 157 GLN A O 1
ATOM 1265 N N . ASP A 1 158 ? -17.806 13.201 16.191 1.00 81.88 158 ASP A N 1
ATOM 1266 C CA . ASP A 1 158 ? -18.796 13.647 15.206 1.00 81.88 158 ASP A CA 1
ATOM 1267 C C . ASP A 1 158 ? -19.981 12.663 15.157 1.00 81.88 158 ASP A C 1
ATOM 1269 O O . ASP A 1 158 ? -19.849 11.491 15.502 1.00 81.88 158 ASP A O 1
ATOM 1273 N N . HIS A 1 159 ? -21.141 13.111 14.672 1.00 81.50 159 HIS A N 1
ATOM 1274 C CA . HIS A 1 159 ? -22.346 12.282 14.536 1.00 81.50 159 HIS A CA 1
ATOM 1275 C C . HIS A 1 159 ? -22.920 12.315 13.108 1.00 81.50 159 HIS A C 1
ATOM 1277 O O . HIS A 1 159 ? -22.569 13.177 12.296 1.00 81.50 159 HIS A O 1
ATOM 1283 N N . GLY A 1 160 ? -23.813 11.365 12.803 1.00 83.88 160 GLY A N 1
ATOM 1284 C CA . GLY A 1 160 ? -24.525 11.274 11.523 1.00 83.88 160 GLY A CA 1
ATOM 1285 C C . GLY A 1 160 ? -23.634 10.859 10.349 1.00 83.88 160 GLY A C 1
ATOM 1286 O O . GLY A 1 160 ? -22.693 10.083 10.512 1.00 83.88 160 GLY A O 1
ATOM 1287 N N . GLU A 1 161 ? -23.905 11.409 9.163 1.00 82.06 161 GLU A N 1
ATOM 1288 C CA . GLU A 1 161 ? -23.183 11.106 7.912 1.00 82.06 161 GLU A CA 1
ATOM 1289 C C . GLU A 1 161 ? -21.665 11.297 8.014 1.00 82.06 161 GLU A C 1
ATOM 1291 O O . GLU A 1 161 ? -20.890 10.616 7.339 1.00 82.06 161 GLU A O 1
ATOM 1296 N N . LYS A 1 162 ? -21.213 12.205 8.887 1.00 82.94 162 LYS A N 1
ATOM 1297 C CA . LYS A 1 162 ? -19.788 12.451 9.107 1.00 82.94 162 LYS A CA 1
ATOM 1298 C C . LYS A 1 162 ? -19.049 11.214 9.608 1.00 82.94 162 LYS A C 1
ATOM 1300 O O . LYS A 1 162 ? -17.883 11.079 9.267 1.00 82.94 162 LYS A O 1
ATOM 1305 N N . LEU A 1 163 ? -19.692 10.322 10.368 1.00 82.75 163 LEU A N 1
ATOM 1306 C CA . LEU A 1 163 ? -19.064 9.103 10.896 1.00 82.75 163 LEU A CA 1
ATOM 1307 C C . LEU A 1 163 ? -18.843 8.023 9.840 1.00 82.75 163 LEU A C 1
ATOM 1309 O O . LEU A 1 163 ? -17.993 7.154 10.038 1.00 82.75 163 LEU A O 1
ATOM 1313 N N . TYR A 1 164 ? -19.553 8.089 8.718 1.00 86.50 164 TYR A N 1
ATOM 1314 C CA . TYR A 1 164 ? -19.541 7.043 7.698 1.00 86.50 164 TYR A CA 1
ATOM 1315 C C . TYR A 1 164 ? -18.819 7.460 6.417 1.00 86.50 164 TYR A C 1
ATOM 1317 O O . TYR A 1 164 ? -18.912 6.798 5.387 1.00 86.50 164 TYR A O 1
ATOM 1325 N N . ARG A 1 165 ? -18.050 8.553 6.463 1.00 89.69 165 ARG A N 1
ATOM 1326 C CA . ARG A 1 165 ? -17.196 8.944 5.339 1.00 89.69 165 ARG A CA 1
ATOM 1327 C C . ARG A 1 165 ? -15.976 8.031 5.236 1.00 89.69 165 ARG A C 1
ATOM 1329 O O . ARG A 1 165 ? -15.558 7.384 6.207 1.00 89.69 165 ARG A O 1
ATOM 1336 N N . ARG A 1 166 ? -15.367 8.052 4.047 1.00 89.94 166 ARG A N 1
ATOM 1337 C CA . ARG A 1 166 ? -14.099 7.371 3.753 1.00 89.94 166 ARG A CA 1
ATOM 1338 C C . ARG A 1 166 ? -13.044 7.666 4.814 1.00 89.94 166 ARG A C 1
ATOM 1340 O O . ARG A 1 166 ? -12.851 8.817 5.212 1.00 89.94 166 ARG A O 1
ATOM 1347 N N . SER A 1 167 ? -12.300 6.637 5.191 1.00 89.12 167 SER A N 1
ATOM 1348 C CA . SER A 1 167 ? -11.249 6.654 6.214 1.00 89.12 167 SER A CA 1
ATOM 1349 C C . SER A 1 167 ? -10.141 7.657 5.898 1.00 89.12 167 SER A C 1
ATOM 1351 O O . SER A 1 167 ? -9.487 8.155 6.810 1.00 89.12 167 SER A O 1
ATOM 1353 N N . LEU A 1 168 ? -9.999 8.052 4.628 1.00 88.69 168 LEU A N 1
ATOM 1354 C CA . LEU A 1 168 ? -9.168 9.176 4.188 1.00 88.69 168 LEU A CA 1
ATOM 1355 C C . LEU A 1 168 ? -9.450 10.488 4.949 1.00 88.69 168 LEU A C 1
ATOM 1357 O O . LEU A 1 168 ? -8.533 11.277 5.158 1.00 88.69 168 LEU A O 1
ATOM 1361 N N . TYR A 1 169 ? -10.700 10.729 5.358 1.00 89.50 169 TYR A N 1
ATOM 1362 C CA . TYR A 1 169 ? -11.102 11.931 6.097 1.00 89.50 169 TYR A CA 1
ATOM 1363 C C . TYR A 1 169 ? -11.001 11.772 7.615 1.00 89.50 169 TYR A C 1
ATOM 1365 O O . TYR A 1 169 ? -11.235 12.745 8.337 1.00 89.50 169 TYR A O 1
ATOM 1373 N N . SER A 1 170 ? -10.654 10.582 8.114 1.00 86.69 170 SER A N 1
ATOM 1374 C CA . SER A 1 170 ? -10.476 10.359 9.546 1.00 86.69 170 SER A CA 1
ATOM 1375 C C . SER A 1 170 ? -9.301 11.179 10.071 1.00 86.69 170 SER A C 1
ATOM 1377 O O . SER A 1 170 ? -8.222 11.243 9.474 1.00 86.69 170 SER A O 1
ATOM 1379 N N . ARG A 1 171 ? -9.517 11.867 11.190 1.00 83.50 171 ARG A N 1
ATOM 1380 C CA . ARG A 1 171 ? -8.461 12.656 11.813 1.00 83.50 171 ARG A CA 1
ATOM 1381 C C . ARG A 1 171 ? -7.513 11.743 12.581 1.00 83.50 171 ARG A C 1
ATOM 1383 O O . ARG A 1 171 ? -7.932 11.004 13.465 1.00 83.50 171 ARG A O 1
ATOM 1390 N N . ILE A 1 172 ? -6.222 11.850 12.279 1.00 79.00 172 ILE A N 1
ATOM 1391 C CA . ILE A 1 172 ? -5.164 11.086 12.947 1.00 79.00 172 ILE A CA 1
ATOM 1392 C C . ILE A 1 172 ? -4.288 12.052 13.742 1.00 79.00 172 ILE A C 1
ATOM 1394 O O . ILE A 1 172 ? -3.791 13.045 13.201 1.00 79.00 172 ILE A O 1
ATOM 1398 N N . ARG A 1 173 ? -4.072 11.762 15.028 1.00 77.56 173 ARG A N 1
ATOM 1399 C CA . ARG A 1 173 ? -3.081 12.461 15.853 1.00 77.56 173 ARG A CA 1
ATOM 1400 C C . ARG A 1 173 ? -1.728 11.778 15.679 1.00 77.56 173 ARG A C 1
ATOM 1402 O O . ARG A 1 173 ? -1.653 10.559 15.603 1.00 77.56 173 ARG A O 1
ATOM 1409 N N . ARG A 1 174 ? -0.644 12.561 15.635 1.00 75.62 174 ARG A N 1
ATOM 1410 C CA . ARG A 1 174 ? 0.708 12.012 15.432 1.00 75.62 174 ARG A CA 1
ATOM 1411 C C . ARG A 1 174 ? 1.101 10.993 16.510 1.00 75.62 174 ARG A C 1
ATOM 1413 O O . ARG A 1 174 ? 1.675 9.974 16.164 1.00 75.62 174 ARG A O 1
ATOM 1420 N N . THR A 1 175 ? 0.745 11.288 17.761 1.00 74.38 175 THR A N 1
ATOM 1421 C CA . THR A 1 175 ? 1.109 10.519 18.962 1.00 74.38 175 THR A CA 1
ATOM 1422 C C . THR A 1 175 ? 0.054 9.499 19.394 1.00 74.38 175 THR A C 1
ATOM 1424 O O . THR A 1 175 ? 0.317 8.683 20.262 1.00 74.38 175 THR A O 1
ATOM 1427 N N . VAL A 1 176 ? -1.166 9.568 18.848 1.00 75.50 176 VAL A N 1
ATOM 1428 C CA . VAL A 1 176 ? -2.266 8.660 19.208 1.00 75.50 176 VAL A CA 1
ATOM 1429 C C . VAL A 1 176 ? -2.937 8.220 17.916 1.00 75.50 176 VAL A C 1
ATOM 1431 O O . VAL A 1 176 ? -3.751 8.944 17.336 1.00 75.50 176 VAL A O 1
ATOM 1434 N N . ALA A 1 177 ? -2.529 7.051 17.428 1.00 74.94 177 ALA A N 1
ATOM 1435 C CA . ALA A 1 177 ? -3.199 6.401 16.315 1.00 74.94 177 ALA A CA 1
ATOM 1436 C C . ALA A 1 177 ? -4.565 5.869 16.767 1.00 74.94 177 ALA A C 1
ATOM 1438 O O . ALA A 1 177 ? -4.794 5.586 17.942 1.00 74.94 177 ALA A O 1
ATOM 1439 N N . HIS A 1 178 ? -5.481 5.727 15.815 1.00 80.44 178 HIS A N 1
ATOM 1440 C CA . HIS A 1 178 ? -6.794 5.172 16.096 1.00 80.44 178 HIS A CA 1
ATOM 1441 C C . HIS A 1 178 ? -6.663 3.700 16.536 1.00 80.44 178 HIS A C 1
ATOM 1443 O O . HIS A 1 178 ? -6.045 2.938 15.792 1.00 80.44 178 HIS A O 1
ATOM 1449 N N . PRO A 1 179 ? -7.249 3.261 17.668 1.00 81.56 179 PRO A N 1
ATOM 1450 C CA . PRO A 1 179 ? -7.044 1.902 18.181 1.00 81.56 179 PRO A CA 1
ATOM 1451 C C . PRO A 1 179 ? -7.407 0.803 17.181 1.00 81.56 179 PRO A C 1
ATOM 1453 O O . PRO A 1 179 ? -6.623 -0.117 16.970 1.00 81.56 179 PRO A O 1
ATOM 1456 N N . SER A 1 180 ? -8.549 0.932 16.491 1.00 81.00 180 SER A N 1
ATOM 1457 C CA . SER A 1 180 ? -8.930 -0.040 15.456 1.00 81.00 180 SER A CA 1
ATOM 1458 C C . SER A 1 180 ? -7.995 -0.005 14.243 1.00 81.00 180 SER A C 1
ATOM 1460 O O . SER A 1 180 ? -7.728 -1.043 13.656 1.00 81.00 180 SER A O 1
ATOM 1462 N N . MET A 1 181 ? -7.410 1.148 13.897 1.00 85.62 181 MET A N 1
ATOM 1463 C CA . MET A 1 181 ? -6.433 1.228 12.805 1.00 85.62 181 MET A CA 1
ATOM 1464 C C . MET A 1 181 ? -5.090 0.613 13.210 1.00 85.62 181 MET A C 1
ATOM 1466 O O . MET A 1 181 ? -4.448 -0.056 12.400 1.00 85.62 181 MET A O 1
ATOM 1470 N N . LEU A 1 182 ? -4.676 0.818 14.464 1.00 86.56 182 LEU A N 1
ATOM 1471 C CA . LEU A 1 182 ? -3.460 0.244 15.036 1.00 86.56 182 LEU A CA 1
ATOM 1472 C C . LEU A 1 182 ? -3.546 -1.285 15.100 1.00 86.56 182 LEU A C 1
ATOM 1474 O O . LEU A 1 182 ? -2.585 -1.954 14.734 1.00 86.56 182 LEU A O 1
ATOM 1478 N N . LEU A 1 183 ? -4.713 -1.829 15.468 1.00 88.12 183 LEU A N 1
ATOM 1479 C CA . LEU A 1 183 ? -4.969 -3.271 15.431 1.00 88.12 183 LEU A CA 1
ATOM 1480 C C . LEU A 1 183 ? -4.670 -3.865 14.046 1.00 88.12 183 LEU A C 1
ATOM 1482 O O . LEU A 1 183 ? -4.138 -4.964 13.943 1.00 88.12 183 LEU A O 1
ATOM 1486 N N . PHE A 1 184 ? -4.959 -3.117 12.983 1.00 88.31 184 PHE A N 1
ATOM 1487 C CA . PHE A 1 184 ? -4.762 -3.501 11.586 1.00 88.31 184 PHE A CA 1
ATOM 1488 C C . PHE A 1 184 ? -3.434 -2.996 10.988 1.00 88.31 184 PHE A C 1
ATOM 1490 O O . PHE A 1 184 ? -3.371 -2.718 9.787 1.00 88.31 184 PHE A O 1
ATOM 1497 N N . ASP A 1 185 ? -2.377 -2.916 11.800 1.00 87.88 185 ASP A N 1
ATOM 1498 C CA . ASP A 1 185 ? -0.997 -2.575 11.407 1.00 87.88 185 ASP A CA 1
ATOM 1499 C C . ASP A 1 185 ? -0.824 -1.172 10.795 1.00 87.88 185 ASP A C 1
ATOM 1501 O O . ASP A 1 185 ? 0.040 -0.938 9.943 1.00 87.88 185 ASP A O 1
ATOM 1505 N N . THR A 1 186 ? -1.645 -0.199 11.197 1.00 88.12 186 THR A N 1
ATOM 1506 C CA . THR A 1 186 ? -1.418 1.187 10.761 1.00 88.12 186 THR A CA 1
ATOM 1507 C C . THR A 1 186 ? -0.153 1.735 11.421 1.00 88.12 186 THR A C 1
ATOM 1509 O O . THR A 1 186 ? -0.068 1.729 12.651 1.00 88.12 186 THR A O 1
ATOM 1512 N N . PRO A 1 187 ? 0.820 2.253 10.646 1.00 86.25 187 PRO A N 1
ATOM 1513 C CA . PRO A 1 187 ? 2.052 2.780 11.217 1.00 86.25 187 PRO A CA 1
ATOM 1514 C C . PRO A 1 187 ? 1.781 4.018 12.076 1.00 86.25 187 PRO A C 1
ATOM 1516 O O . PRO A 1 187 ? 0.910 4.839 11.758 1.00 86.25 187 PRO A O 1
ATOM 1519 N N . SER A 1 188 ? 2.577 4.197 13.134 1.00 81.38 188 SER A N 1
ATOM 1520 C CA . SER A 1 188 ? 2.594 5.465 13.860 1.00 81.38 188 SER A CA 1
ATOM 1521 C C . SER A 1 188 ? 3.082 6.574 12.920 1.00 81.38 188 SER A C 1
ATOM 1523 O O . SER A 1 188 ? 3.936 6.368 12.059 1.00 81.38 188 SER A O 1
ATOM 1525 N N . ARG A 1 189 ? 2.537 7.787 13.056 1.00 80.62 189 ARG A N 1
ATOM 1526 C CA . ARG A 1 189 ? 2.964 8.940 12.234 1.00 80.62 189 ARG A CA 1
ATOM 1527 C C . ARG A 1 189 ? 4.182 9.656 12.822 1.00 80.62 189 ARG A C 1
ATOM 1529 O O . ARG A 1 189 ? 4.478 10.802 12.473 1.00 80.62 189 ARG A O 1
ATOM 1536 N N . GLU A 1 190 ? 4.856 9.017 13.764 1.00 82.56 190 GLU A N 1
ATOM 1537 C CA . GLU A 1 190 ? 6.046 9.546 14.419 1.00 82.56 190 GLU A CA 1
ATOM 1538 C C . GLU A 1 190 ? 7.255 9.434 13.496 1.00 82.56 190 GLU A C 1
ATOM 1540 O O . GLU A 1 190 ? 8.019 10.397 13.386 1.00 82.56 190 GLU A O 1
ATOM 1545 N N . VAL A 1 191 ? 7.333 8.330 12.749 1.00 84.50 191 VAL A N 1
ATOM 1546 C CA . VAL A 1 191 ? 8.419 7.990 11.827 1.00 84.50 191 VAL A CA 1
ATOM 1547 C C . VAL A 1 191 ? 7.867 7.816 10.406 1.00 84.50 191 VAL A C 1
ATOM 1549 O O . VAL A 1 191 ? 6.688 7.521 10.207 1.00 84.50 191 VAL A O 1
ATOM 1552 N N . CYS A 1 192 ? 8.707 8.042 9.395 1.00 83.44 192 CYS A N 1
ATOM 1553 C CA . CYS A 1 192 ? 8.356 7.744 8.009 1.00 83.44 192 CYS A CA 1
ATOM 1554 C C . CYS A 1 192 ? 8.377 6.227 7.793 1.00 83.44 192 CYS A C 1
ATOM 1556 O O . CYS A 1 192 ? 9.379 5.585 8.093 1.00 83.44 192 CYS A O 1
ATOM 1558 N N . VAL A 1 193 ? 7.292 5.672 7.253 1.00 83.69 193 VAL A N 1
ATOM 1559 C CA . VAL A 1 193 ? 7.181 4.246 6.931 1.00 83.69 193 VAL A CA 1
ATOM 1560 C C . VAL A 1 193 ? 6.879 4.116 5.446 1.00 83.69 193 VAL A C 1
ATOM 1562 O O . VAL A 1 193 ? 5.846 4.602 4.979 1.00 83.69 193 VAL A O 1
ATOM 1565 N N . VAL A 1 194 ? 7.794 3.488 4.705 1.00 81.88 194 VAL A N 1
ATOM 1566 C CA . VAL A 1 194 ? 7.646 3.256 3.261 1.00 81.88 194 VAL A CA 1
ATOM 1567 C C . VAL A 1 194 ? 6.862 1.971 3.018 1.00 81.88 194 VAL A C 1
ATOM 1569 O O . VAL A 1 194 ? 5.856 2.001 2.308 1.00 81.88 194 VAL A O 1
ATOM 1572 N N . LYS A 1 195 ? 7.266 0.872 3.665 1.00 81.56 195 LYS A N 1
ATOM 1573 C CA . LYS A 1 195 ? 6.569 -0.415 3.623 1.00 81.56 195 LYS A CA 1
ATOM 1574 C C . LYS A 1 195 ? 5.824 -0.668 4.930 1.00 81.56 195 LYS A C 1
ATOM 1576 O O . LYS A 1 195 ? 6.411 -0.651 6.007 1.00 81.56 195 LYS A O 1
ATOM 1581 N N . ARG A 1 196 ? 4.511 -0.887 4.843 1.00 84.38 196 ARG A N 1
ATOM 1582 C CA . ARG A 1 196 ? 3.690 -1.224 6.014 1.00 84.38 196 ARG A CA 1
ATOM 1583 C C . ARG A 1 196 ? 3.824 -2.713 6.323 1.00 84.38 196 ARG A C 1
ATOM 1585 O O . ARG A 1 196 ? 3.768 -3.531 5.407 1.00 84.38 196 ARG A O 1
ATOM 1592 N N . SER A 1 197 ? 3.953 -3.058 7.601 1.00 83.25 197 SER A N 1
ATOM 1593 C CA . SER A 1 197 ? 3.821 -4.444 8.045 1.00 83.25 197 SER A CA 1
ATOM 1594 C C . SER A 1 197 ? 2.397 -4.935 7.791 1.00 83.25 197 SER A C 1
ATOM 1596 O O . SER A 1 197 ? 1.436 -4.185 7.954 1.00 83.25 197 SER A O 1
ATOM 1598 N N . GLN A 1 198 ? 2.262 -6.193 7.386 1.00 83.50 198 GLN A N 1
ATOM 1599 C CA . GLN A 1 198 ? 0.971 -6.860 7.270 1.00 83.50 198 GLN A CA 1
ATOM 1600 C C . GLN A 1 198 ? 1.014 -8.116 8.123 1.00 83.50 198 GLN A C 1
ATOM 1602 O O . GLN A 1 198 ? 1.779 -9.038 7.838 1.00 83.50 198 GLN A O 1
ATOM 1607 N N . THR A 1 199 ? 0.205 -8.139 9.173 1.00 86.38 199 THR A N 1
ATOM 1608 C CA . THR A 1 199 ? 0.014 -9.315 10.013 1.00 86.38 199 THR A CA 1
ATOM 1609 C C . THR A 1 199 ? -1.422 -9.816 9.878 1.00 86.38 199 THR A C 1
ATOM 1611 O O . THR A 1 199 ? -2.318 -9.075 9.465 1.00 86.38 199 THR A O 1
ATOM 1614 N N . ASN A 1 200 ? -1.608 -11.109 10.157 1.00 86.19 200 ASN A N 1
ATOM 1615 C CA . ASN A 1 200 ? -2.907 -11.768 10.257 1.00 86.19 200 ASN A CA 1
ATOM 1616 C C . ASN A 1 200 ? -2.943 -12.491 11.604 1.00 86.19 200 ASN A C 1
ATOM 1618 O O . ASN A 1 200 ? -2.554 -13.654 11.708 1.00 86.19 200 ASN A O 1
ATOM 1622 N N . THR A 1 201 ? -3.335 -11.774 12.650 1.00 88.44 201 THR A N 1
ATOM 1623 C CA . THR A 1 201 ? -3.414 -12.314 14.012 1.00 88.44 201 THR A CA 1
ATOM 1624 C C . THR A 1 201 ? -4.851 -12.710 14.364 1.00 88.44 201 THR A C 1
ATOM 1626 O O . THR A 1 201 ? -5.799 -12.100 13.862 1.00 88.44 201 THR A O 1
ATOM 1629 N N . PRO A 1 202 ? -5.061 -13.685 15.269 1.00 86.81 202 PRO A N 1
ATOM 1630 C CA . PRO A 1 202 ? -6.401 -14.010 15.761 1.00 86.81 202 PRO A CA 1
ATOM 1631 C C . PRO A 1 202 ? -7.130 -12.802 16.369 1.00 86.81 202 PRO A C 1
ATOM 1633 O O . PRO A 1 202 ? -8.338 -12.670 16.202 1.00 86.81 202 PRO A O 1
ATOM 1636 N N . LEU A 1 203 ? -6.397 -11.877 17.004 1.00 87.00 203 LEU A N 1
ATOM 1637 C CA . LEU A 1 203 ? -6.962 -10.647 17.565 1.00 87.00 203 LEU A CA 1
ATOM 1638 C C . LEU A 1 203 ? -7.545 -9.726 16.483 1.00 87.00 203 LEU A C 1
ATOM 1640 O O . LEU A 1 203 ? -8.588 -9.116 16.693 1.00 87.00 203 LEU A O 1
ATOM 1644 N N . GLN A 1 204 ? -6.905 -9.640 15.316 1.00 87.81 204 GLN A N 1
ATOM 1645 C CA . GLN A 1 204 ? -7.445 -8.895 14.177 1.00 87.81 204 GLN A CA 1
ATOM 1646 C C . GLN A 1 204 ? -8.728 -9.534 13.650 1.00 87.81 204 GLN A C 1
ATOM 1648 O O . GLN A 1 204 ? -9.686 -8.816 13.386 1.00 87.81 204 GLN A O 1
ATOM 1653 N N . ALA A 1 205 ? -8.773 -10.866 13.538 1.00 84.69 205 ALA A N 1
ATOM 1654 C CA . ALA A 1 205 ? -9.988 -11.578 13.138 1.00 84.69 205 ALA A CA 1
ATOM 1655 C C . ALA A 1 205 ? -11.129 -11.346 14.144 1.00 84.69 205 ALA A C 1
ATOM 1657 O O . ALA A 1 205 ? -12.249 -11.027 13.751 1.00 84.69 205 ALA A O 1
ATOM 1658 N N . PHE A 1 206 ? -10.819 -11.418 15.439 1.00 83.62 206 PHE A N 1
ATOM 1659 C CA . PHE A 1 206 ? -11.763 -11.111 16.508 1.00 83.62 206 PHE A CA 1
ATOM 1660 C C . PHE A 1 206 ? -12.248 -9.657 16.454 1.00 83.62 206 PHE A C 1
ATOM 1662 O O . PHE A 1 206 ? -13.443 -9.419 16.544 1.00 83.62 206 PHE A O 1
ATOM 1669 N N . GLY A 1 207 ? -11.364 -8.681 16.225 1.00 80.31 207 GLY A N 1
ATOM 1670 C CA . GLY A 1 207 ? -11.737 -7.264 16.147 1.00 80.31 207 GLY A CA 1
ATOM 1671 C C . GLY A 1 207 ? -12.600 -6.890 14.936 1.00 80.31 207 GLY A C 1
ATOM 1672 O O . GLY A 1 207 ? -13.288 -5.869 14.978 1.00 80.31 207 GLY A O 1
ATOM 1673 N N . ILE A 1 208 ? -12.593 -7.694 13.864 1.00 76.94 208 ILE A N 1
ATOM 1674 C CA . ILE A 1 208 ? -13.581 -7.570 12.777 1.00 76.94 208 ILE A CA 1
ATOM 1675 C C . ILE A 1 208 ? -14.952 -8.071 13.237 1.00 76.94 208 ILE A C 1
ATOM 1677 O O . ILE A 1 208 ? -15.947 -7.498 12.817 1.00 76.94 208 ILE A O 1
ATOM 1681 N N . ASN A 1 209 ? -15.005 -9.114 14.070 1.00 68.50 209 ASN A N 1
ATOM 1682 C CA . ASN A 1 209 ? -16.243 -9.784 14.477 1.00 68.50 209 ASN A CA 1
ATOM 1683 C C . ASN A 1 209 ? -16.911 -9.134 15.702 1.00 68.50 209 ASN A C 1
ATOM 1685 O O . ASN A 1 209 ? -18.134 -9.083 15.804 1.00 68.50 209 ASN A O 1
ATOM 1689 N N . GLU A 1 210 ? -16.116 -8.608 16.633 1.00 56.66 210 GLU A N 1
ATOM 1690 C CA . GLU A 1 210 ? -16.604 -7.994 17.861 1.00 56.66 210 GLU A CA 1
ATOM 1691 C C . GLU A 1 210 ? -16.372 -6.481 17.899 1.00 56.66 210 GLU A C 1
ATOM 1693 O O . GLU A 1 210 ? -15.246 -5.987 17.847 1.00 56.66 210 GLU A O 1
ATOM 1698 N N . ARG A 1 211 ? -17.484 -5.746 18.062 1.00 49.25 211 ARG A N 1
ATOM 1699 C CA . ARG A 1 211 ? -17.605 -4.397 18.659 1.00 49.25 211 ARG A CA 1
ATOM 1700 C C . ARG A 1 211 ? -16.649 -3.289 18.194 1.00 49.25 211 ARG A C 1
ATOM 1702 O O . ARG A 1 211 ? -16.563 -2.254 18.855 1.00 49.25 211 ARG A O 1
ATOM 1709 N N . SER A 1 212 ? -16.004 -3.411 17.045 1.00 51.78 212 SER A N 1
ATOM 1710 C CA . SER A 1 212 ? -15.322 -2.279 16.423 1.00 51.78 212 SER A CA 1
ATOM 1711 C C . SER A 1 212 ? -16.328 -1.352 15.725 1.00 51.78 212 SER A C 1
ATOM 1713 O O . SER A 1 212 ? -17.447 -1.736 15.382 1.00 51.78 212 SER A O 1
ATOM 1715 N N . ASP A 1 213 ? -15.942 -0.103 15.481 1.00 53.72 213 ASP A N 1
ATOM 1716 C CA . ASP A 1 213 ? -16.703 0.875 14.673 1.00 53.72 213 ASP A CA 1
ATOM 1717 C C . ASP A 1 213 ? -17.044 0.313 13.283 1.00 53.72 213 ASP A C 1
ATOM 1719 O O . ASP A 1 213 ? -18.019 0.715 12.648 1.00 53.72 213 ASP A O 1
ATOM 1723 N N . ILE A 1 214 ? -16.233 -0.649 12.839 1.00 53.44 214 ILE A N 1
ATOM 1724 C CA . ILE A 1 214 ? -16.393 -1.458 11.635 1.00 53.44 214 ILE A CA 1
ATOM 1725 C C . ILE A 1 214 ? -17.648 -2.349 11.759 1.00 53.44 214 ILE A C 1
ATOM 1727 O O . ILE A 1 214 ? -18.466 -2.339 10.848 1.00 53.44 214 ILE A O 1
ATOM 1731 N N . CYS A 1 215 ? -17.885 -3.009 12.902 1.00 49.12 215 CYS A N 1
ATOM 1732 C CA . CYS A 1 215 ? -19.140 -3.731 13.175 1.00 49.12 215 CYS A CA 1
ATOM 1733 C C . CYS A 1 215 ? -20.338 -2.808 13.409 1.00 49.12 215 CYS A C 1
ATOM 1735 O O . CYS A 1 215 ? -21.413 -3.060 12.881 1.00 49.12 215 CYS A O 1
ATOM 1737 N N . ARG A 1 216 ? -20.208 -1.724 14.193 1.00 50.59 216 ARG A N 1
ATOM 1738 C CA . ARG A 1 216 ? -21.364 -0.828 14.444 1.00 50.59 216 ARG A CA 1
ATOM 1739 C C . ARG A 1 216 ? -21.873 -0.153 13.174 1.00 50.59 216 ARG A C 1
ATOM 1741 O O . ARG A 1 216 ? -23.036 0.235 13.113 1.00 50.59 216 ARG A O 1
ATOM 1748 N N . SER A 1 217 ? -21.006 -0.015 12.177 1.00 47.09 217 SER A N 1
ATOM 1749 C CA . SER A 1 217 ? -21.384 0.460 10.855 1.00 47.09 217 SER A CA 1
ATOM 1750 C C . SER A 1 217 ? -21.925 -0.634 9.929 1.00 47.09 217 SER A C 1
ATOM 1752 O O . SER A 1 217 ? -22.422 -0.297 8.864 1.00 47.09 217 SER A O 1
ATOM 1754 N N . GLY A 1 218 ? -21.910 -1.909 10.322 1.00 40.47 218 GLY A N 1
ATOM 1755 C CA . GLY A 1 218 ? -22.505 -3.024 9.590 1.00 40.47 218 GLY A CA 1
ATOM 1756 C C . GLY A 1 218 ? -23.545 -3.754 10.427 1.00 40.47 218 GLY A C 1
ATOM 1757 O O . GLY A 1 218 ? -23.213 -4.727 11.092 1.00 40.47 218 GLY A O 1
ATOM 1758 N N . LYS A 1 219 ? -24.816 -3.333 10.350 1.00 40.88 219 LYS A N 1
ATOM 1759 C CA . LYS A 1 219 ? -25.940 -4.024 11.017 1.00 40.88 219 LYS A CA 1
ATOM 1760 C C . LYS A 1 219 ? -26.103 -5.500 10.603 1.00 40.88 219 LYS A C 1
ATOM 1762 O O . LYS A 1 219 ? -26.751 -6.237 11.329 1.00 40.88 219 LYS A O 1
ATOM 1767 N N . GLU A 1 220 ? -25.523 -5.923 9.478 1.00 38.19 220 GLU A N 1
ATOM 1768 C CA . GLU A 1 220 ? -25.628 -7.298 8.955 1.00 38.19 220 GLU A CA 1
ATOM 1769 C C . GLU A 1 220 ? -24.302 -8.078 8.937 1.00 38.19 220 GLU A C 1
ATOM 1771 O O . GLU A 1 220 ? -24.316 -9.299 8.821 1.00 38.19 220 GLU A O 1
ATOM 1776 N N . VAL A 1 221 ? -23.148 -7.408 9.043 1.00 42.34 221 VAL A N 1
ATOM 1777 C CA . VAL A 1 221 ? -21.834 -8.066 8.874 1.00 42.34 221 VAL A CA 1
ATOM 1778 C C . VAL A 1 221 ? -21.393 -8.782 10.150 1.00 42.34 221 VAL A C 1
ATOM 1780 O O . VAL A 1 221 ? -20.740 -9.821 10.088 1.00 42.34 221 VAL A O 1
ATOM 1783 N N . CYS A 1 222 ? -21.777 -8.247 11.304 1.00 42.09 222 CYS A N 1
ATOM 1784 C CA . CYS A 1 222 ? -21.530 -8.861 12.597 1.00 42.09 222 CYS A CA 1
ATOM 1785 C C . CYS A 1 222 ? -22.882 -9.334 13.110 1.00 42.09 222 CYS A C 1
ATOM 1787 O O . CYS A 1 222 ? -23.700 -8.506 13.505 1.00 42.09 222 CYS A O 1
ATOM 1789 N N . GLY A 1 223 ? -23.144 -10.642 13.021 1.00 34.94 223 GLY A N 1
ATOM 1790 C CA . GLY A 1 223 ? -24.388 -11.235 13.502 1.00 34.94 223 GLY A CA 1
ATOM 1791 C C . GLY A 1 223 ? -24.684 -10.728 14.909 1.00 34.94 223 GLY A C 1
ATOM 1792 O O . GLY A 1 223 ? -23.910 -10.962 15.838 1.00 34.94 223 GLY A O 1
ATOM 1793 N N . THR A 1 224 ? -25.770 -9.975 15.052 1.00 32.38 224 THR A N 1
ATOM 1794 C CA . THR A 1 224 ? -26.257 -9.496 16.337 1.00 32.38 224 THR A CA 1
ATOM 1795 C C . THR A 1 224 ? -26.688 -10.702 17.159 1.00 32.38 224 THR A C 1
ATOM 1797 O O . THR A 1 224 ? -27.830 -11.143 17.102 1.00 32.38 224 THR A O 1
ATOM 1800 N N . ASN A 1 225 ? -25.779 -11.221 17.983 1.00 33.19 225 ASN A N 1
ATOM 1801 C CA . ASN A 1 225 ? -26.180 -11.843 19.236 1.00 33.19 225 ASN A CA 1
ATOM 1802 C C . ASN A 1 225 ? -26.624 -10.719 20.180 1.00 33.19 225 ASN A C 1
ATOM 1804 O O . ASN A 1 225 ? -25.959 -10.407 21.167 1.00 33.19 225 ASN A O 1
ATOM 1808 N N . ASP A 1 226 ? -27.785 -10.133 19.884 1.00 30.70 226 ASP A N 1
ATOM 1809 C CA . ASP A 1 226 ? -28.620 -9.469 20.885 1.00 30.70 226 ASP A CA 1
ATOM 1810 C C . ASP A 1 226 ? -29.288 -10.572 21.726 1.00 30.70 226 ASP A C 1
ATOM 1812 O O . ASP A 1 226 ? -30.503 -10.760 21.751 1.00 30.70 226 ASP A O 1
ATOM 1816 N N . GLY A 1 227 ? -28.443 -11.379 22.370 1.00 29.39 227 GLY A N 1
ATOM 1817 C CA . GLY A 1 227 ? -28.834 -12.344 23.376 1.00 29.39 227 GLY A CA 1
ATOM 1818 C C . GLY A 1 227 ? -29.104 -11.585 24.660 1.00 29.39 227 GLY A C 1
ATOM 1819 O O . GLY A 1 227 ? -28.178 -11.093 25.301 1.00 29.39 227 GLY A O 1
ATOM 1820 N N . GLN A 1 228 ? -30.390 -11.479 24.977 1.00 30.14 228 GLN A N 1
ATOM 1821 C CA . GLN A 1 228 ? -30.955 -11.174 26.284 1.00 30.14 228 GLN A CA 1
ATOM 1822 C C . GLN A 1 228 ? -30.027 -11.606 27.432 1.00 30.14 228 GLN A C 1
ATOM 1824 O O . GLN A 1 228 ? -30.021 -12.763 27.836 1.00 30.14 228 GLN A O 1
ATOM 1829 N N . TRP A 1 229 ? -29.293 -10.658 28.005 1.00 29.72 229 TRP A N 1
ATOM 1830 C CA . TRP A 1 229 ? -28.950 -10.717 29.420 1.00 29.72 229 TRP A CA 1
ATOM 1831 C C . TRP A 1 229 ? -29.932 -9.787 30.108 1.00 29.72 229 TRP A C 1
ATOM 1833 O O . TRP A 1 229 ? -29.644 -8.623 30.370 1.00 29.72 229 TRP A O 1
ATOM 1843 N N . GLY A 1 230 ? -31.155 -10.299 30.249 1.00 27.86 230 GLY A N 1
ATOM 1844 C CA . GLY A 1 230 ? -32.100 -9.754 31.202 1.00 27.86 230 GLY A CA 1
ATOM 1845 C C . GLY A 1 230 ? -31.516 -9.927 32.595 1.00 27.86 230 GLY A C 1
ATOM 1846 O O . GLY A 1 230 ? -30.936 -10.968 32.908 1.00 27.86 230 GLY A O 1
ATOM 1847 N N . ASP A 1 231 ? -31.665 -8.878 33.390 1.00 32.81 231 ASP A N 1
ATOM 1848 C CA . ASP A 1 231 ? -31.459 -8.898 34.824 1.00 32.81 231 ASP A CA 1
ATOM 1849 C C . ASP A 1 231 ? -32.130 -10.143 35.429 1.00 32.81 231 ASP A C 1
ATOM 1851 O O . ASP A 1 231 ? -33.345 -10.332 35.328 1.00 32.81 231 ASP A O 1
ATOM 1855 N N . ALA A 1 232 ? -31.326 -11.000 36.051 1.00 28.78 232 ALA A N 1
ATOM 1856 C CA . ALA A 1 232 ? -31.782 -11.962 37.040 1.00 28.78 232 ALA A CA 1
ATOM 1857 C C . ALA A 1 232 ? -31.151 -11.532 38.368 1.00 28.78 232 ALA A C 1
ATOM 1859 O O . ALA A 1 232 ? -29.944 -11.287 38.419 1.00 28.78 232 ALA A O 1
ATOM 1860 N N . GLY A 1 233 ? -32.020 -11.332 39.363 1.00 32.94 233 GLY A N 1
ATOM 1861 C CA . GLY A 1 233 ? -31.715 -10.740 40.666 1.00 32.94 233 GLY A CA 1
ATOM 1862 C C . GLY A 1 233 ? -30.890 -11.601 41.608 1.00 32.94 233 GLY A C 1
ATOM 1863 O O . GLY A 1 233 ? -30.511 -12.734 41.238 1.00 32.94 233 GLY A O 1
#

Radius of gyration: 22.0 Å; chains: 1; bounding box: 54×56×63 Å

pLDDT: mean 80.37, std 16.13, range [27.86, 95.81]